Protein AF-A0A2M7KTW0-F1 (afdb_monomer)

Foldseek 3Di:
DDDDDDDDDDDDDDDDDDDDDDDDDDDPPPPPPPPPPPPPDDPPPQFQALQRDTQPAAEEEEFEFEQQAPADHGFAARVVLRVLVVVLCVPWFRHDYYHYAYHPRQFPVNVVVVLVVQLVPGALSYEYEYEGADEKAADPVVQWIWAATSHRHPPCCVRTHIPVNVLVSLLSHNYQYYEYEYAYAGDGDFAPDADDPDDDPPDDSVLSSLQAVGRAAKYKYQADRDGFDRADPPRHGQQSVQLSVLSVPDPDQKDFPVCSCNVTRQVSLVPPPPRGRIGMHGGPPRRGDPSHTDITGTDDDDPDDPPPPDPDDPDDPPDDPDPDDDDDDDDDDDDDD

pLDDT: mean 77.94, std 22.62, range [29.56, 98.75]

Secondary structure (DSSP, 8-state):
----------------------------------------------PBPTTSSB--S-EEEEEEE----SSSPPPSSHHHHHHHHHHHHHHHB---EEEEEEGGG--HHHHHHHHHHHHHH--TT-EEEEEEES-EEEETTTTEEEE--TT--TT-GGGSEEHHHHHHHHHT---SEEEEEEES---SSSBSSPPP---PPP--HHHHHHHHSS-EEEEEE--SSSPPPSS-GGGS-HHHHHHHHHHHH--SSEE-HHHHIIIIIIHHHTT-SS----EEEEBTTS-PPTT----EEBPP-PPPPP--PPP-PPPPPP--PPPP-PPPP---PPPP-

Mean predicted aligned error: 14.03 Å

Nearest PDB structures (foldseek):
  8a53-assembly3_C  TM=7.588E-01  e=4.118E-11  Arabidopsis thaliana
  3uoa-assembly1_B  TM=7.329E-01  e=3.714E-10  Homo sapiens
  6w8r-assembly1_A  TM=7.353E-01  e=7.272E-10  Arabidopsis thaliana
  3bij-assembly1_A  TM=6.503E-01  e=3.150E-09  Geobacter sulfurreducens PCA
  7wr5-assembly1_C  TM=6.878E-01  e=2.215E-05  Homo sapiens

Solvent-accessible surface area (backbone atoms only — not comparable to full-atom values): 19774 Å² total; per-residue (Å²): 133,83,90,83,86,82,88,87,88,83,85,83,88,85,88,80,82,90,82,92,78,88,80,84,87,81,82,78,79,79,77,76,78,74,78,84,72,74,79,74,78,86,68,80,75,86,45,73,35,63,76,72,44,73,58,84,43,52,30,35,37,39,37,30,12,38,22,62,37,74,56,48,84,63,50,73,14,20,44,57,37,33,49,52,47,52,48,51,42,60,71,46,27,69,58,75,44,81,45,79,32,49,24,87,56,27,27,53,66,49,52,52,49,49,52,54,48,48,41,75,69,42,44,60,65,12,31,37,38,36,41,39,23,29,54,32,46,68,44,75,91,78,51,37,16,24,42,49,28,25,71,17,45,74,99,36,71,91,41,36,47,40,50,68,58,52,44,55,51,59,43,64,36,49,31,27,20,38,40,41,35,35,45,24,22,57,48,86,58,52,59,71,56,82,61,76,91,61,80,76,71,83,87,46,69,66,51,44,24,57,18,55,75,42,36,14,27,36,35,38,34,32,23,41,94,55,65,62,51,57,71,38,51,97,60,16,24,59,53,49,36,26,46,47,48,34,67,70,67,58,82,58,62,63,44,39,64,66,55,42,36,55,72,21,29,57,55,47,42,75,74,43,91,84,67,42,64,57,47,60,30,45,38,48,92,29,75,48,38,86,80,22,36,54,65,50,43,42,50,79,83,69,79,72,76,76,79,74,71,73,80,76,73,78,76,77,77,79,86,74,80,76,77,81,85,71,87,78,86,81,88,80,91,82,82,86,134

Structure (mmCIF, N/CA/C/O backbone):
data_AF-A0A2M7KTW0-F1
#
_entry.id   AF-A0A2M7KTW0-F1
#
loop_
_atom_site.group_PDB
_atom_site.id
_atom_site.type_symbol
_atom_site.label_atom_id
_atom_site.label_alt_id
_atom_site.label_comp_id
_atom_site.label_asym_id
_atom_site.label_entity_id
_atom_site.label_seq_id
_atom_site.pdbx_PDB_ins_code
_atom_site.Cartn_x
_atom_site.Cartn_y
_atom_site.Cartn_z
_atom_site.occupancy
_atom_site.B_iso_or_equiv
_atom_site.auth_seq_id
_atom_site.auth_comp_id
_atom_site.auth_asym_id
_atom_site.auth_atom_id
_atom_site.pdbx_PDB_model_num
ATOM 1 N N . MET A 1 1 ? -45.090 -28.685 -53.989 1.00 37.31 1 MET A N 1
ATOM 2 C CA . MET A 1 1 ? -45.491 -30.090 -54.201 1.00 37.31 1 MET A CA 1
ATOM 3 C C . MET A 1 1 ? -44.371 -30.981 -53.684 1.00 37.31 1 MET A C 1
ATOM 5 O O . MET A 1 1 ? -43.262 -30.825 -54.164 1.00 37.31 1 MET A O 1
ATOM 9 N N . LEU A 1 2 ? -44.703 -31.800 -52.672 1.00 36.28 2 LEU A N 1
ATOM 10 C CA . LEU A 1 2 ? -44.133 -33.102 -52.248 1.00 36.28 2 LEU A CA 1
ATOM 11 C C . LEU A 1 2 ? -42.590 -33.228 -52.176 1.00 36.28 2 LEU A C 1
ATOM 13 O O . LEU A 1 2 ? -41.922 -33.195 -53.195 1.00 36.28 2 LEU A O 1
ATOM 17 N N . SER A 1 3 ? -41.948 -33.275 -50.998 1.00 36.22 3 SER A N 1
ATOM 18 C CA . SER A 1 3 ? -41.965 -34.336 -49.959 1.00 36.22 3 SER A CA 1
ATOM 19 C C . SER A 1 3 ? -41.465 -35.694 -50.460 1.00 36.22 3 SER A C 1
ATOM 21 O O . SER A 1 3 ? -42.092 -36.250 -51.350 1.00 36.22 3 SER A O 1
ATOM 23 N N . HIS A 1 4 ? -40.394 -36.229 -49.849 1.00 39.62 4 HIS A N 1
ATOM 24 C CA . HIS A 1 4 ? -40.315 -37.573 -49.230 1.00 39.62 4 HIS A CA 1
ATOM 25 C C . HIS A 1 4 ? -38.892 -37.805 -48.651 1.00 39.62 4 HIS A C 1
ATOM 27 O O . HIS A 1 4 ? -37.909 -37.616 -49.353 1.00 39.62 4 HIS A O 1
ATOM 33 N N . ARG A 1 5 ? -38.742 -37.913 -47.314 1.00 40.47 5 ARG A N 1
ATOM 34 C CA . ARG A 1 5 ? -38.664 -39.137 -46.457 1.00 40.47 5 ARG A CA 1
ATOM 35 C C . ARG A 1 5 ? -37.297 -39.855 -46.518 1.00 40.47 5 ARG A C 1
ATOM 37 O O . ARG A 1 5 ? -36.899 -40.308 -47.574 1.00 40.47 5 ARG A O 1
ATOM 44 N N . HIS A 1 6 ? -36.492 -39.780 -45.450 1.00 37.22 6 HIS A N 1
ATOM 45 C CA . HIS A 1 6 ? -36.337 -40.723 -44.308 1.00 37.22 6 HIS A CA 1
ATOM 46 C C . HIS A 1 6 ? -35.302 -41.859 -44.523 1.00 37.22 6 HIS A C 1
ATOM 48 O O . HIS A 1 6 ? -35.523 -42.733 -45.348 1.00 37.22 6 HIS A O 1
ATOM 54 N N . LEU A 1 7 ? -34.206 -41.791 -43.736 1.00 39.12 7 LEU A N 1
ATOM 55 C CA . LEU A 1 7 ? -33.520 -42.813 -42.889 1.00 39.12 7 LEU A CA 1
ATOM 56 C C . LEU A 1 7 ? -33.861 -44.314 -43.095 1.00 39.12 7 LEU A C 1
ATOM 58 O O . LEU A 1 7 ? -35.033 -44.621 -43.303 1.00 39.12 7 LEU A O 1
ATOM 62 N N . PRO A 1 8 ? -32.909 -45.268 -42.888 1.00 47.91 8 PRO A N 1
ATOM 63 C CA . PRO A 1 8 ? -32.351 -45.525 -41.544 1.00 47.91 8 PRO A CA 1
ATOM 64 C C . PRO A 1 8 ? -30.892 -46.033 -41.432 1.00 47.91 8 PRO A C 1
ATOM 66 O O . PRO A 1 8 ? -30.223 -46.378 -42.401 1.00 47.91 8 PRO A O 1
ATOM 69 N N . ALA A 1 9 ? -30.432 -46.059 -40.177 1.00 42.12 9 ALA A N 1
ATOM 70 C CA . ALA A 1 9 ? -29.176 -46.606 -39.670 1.00 42.12 9 ALA A CA 1
ATOM 71 C C . ALA A 1 9 ? -29.184 -48.141 -39.566 1.00 42.12 9 ALA A C 1
ATOM 73 O O . ALA A 1 9 ? -30.223 -48.702 -39.236 1.00 42.12 9 ALA A O 1
ATOM 74 N N . LEU A 1 10 ? -28.014 -48.781 -39.712 1.00 34.38 10 LEU A N 1
ATOM 75 C CA . LEU A 1 10 ? -27.698 -50.124 -39.198 1.00 34.38 10 LEU A CA 1
ATOM 76 C C . LEU A 1 10 ? -26.172 -50.256 -38.984 1.00 34.38 10 LEU A C 1
ATOM 78 O O . LEU A 1 10 ? -25.397 -50.163 -39.931 1.00 34.38 10 LEU A O 1
ATOM 82 N N . ALA A 1 11 ? -25.757 -50.491 -37.738 1.00 36.25 11 ALA A N 1
ATOM 83 C CA . ALA A 1 11 ? -24.513 -51.187 -37.379 1.00 36.25 11 ALA A CA 1
ATOM 84 C C . ALA A 1 11 ? -24.877 -52.659 -37.087 1.00 36.25 11 ALA A C 1
ATOM 86 O O . ALA A 1 11 ? -26.037 -52.904 -36.735 1.00 36.25 11 ALA A O 1
ATOM 87 N N . PRO A 1 12 ? -23.956 -53.642 -37.200 1.00 44.69 12 PRO A N 1
ATOM 88 C CA . PRO A 1 12 ? -23.202 -54.021 -35.994 1.00 44.69 12 PRO A CA 1
ATOM 89 C C . PRO A 1 12 ? -21.803 -54.662 -36.208 1.00 44.69 12 PRO A C 1
ATOM 91 O O . PRO A 1 12 ? -21.474 -55.175 -37.269 1.00 44.69 12 PRO A O 1
ATOM 94 N N . PHE A 1 13 ? -21.034 -54.667 -35.110 1.00 31.42 13 PHE A N 1
ATOM 95 C CA . PHE A 1 13 ? -20.065 -55.681 -34.653 1.00 31.42 13 PHE A CA 1
ATOM 96 C C . PHE A 1 13 ? -18.996 -56.237 -35.616 1.00 31.42 13 PHE A C 1
ATOM 98 O O . PHE A 1 13 ? -19.262 -57.119 -36.425 1.00 31.42 13 PHE A O 1
ATOM 105 N N . LEU A 1 14 ? -17.727 -55.920 -35.322 1.00 34.72 14 LEU A N 1
ATOM 106 C CA . LEU A 1 14 ? -16.661 -56.922 -35.385 1.00 34.72 14 LEU A CA 1
ATOM 107 C C . LEU A 1 14 ? -15.731 -56.801 -34.172 1.00 34.72 14 LEU A C 1
ATOM 109 O O . LEU A 1 14 ? -15.115 -55.769 -33.916 1.00 34.72 14 LEU A O 1
ATOM 113 N N . LEU A 1 15 ? -15.692 -57.898 -33.425 1.00 31.62 15 LEU A N 1
ATOM 114 C CA . LEU A 1 15 ? -14.803 -58.211 -32.319 1.00 31.62 15 LEU A CA 1
ATOM 115 C C . LEU A 1 15 ? -13.513 -58.781 -32.928 1.00 31.62 15 LEU A C 1
ATOM 117 O O . LEU A 1 15 ? -13.598 -59.753 -33.673 1.00 31.62 15 LEU A O 1
ATOM 121 N N . CYS A 1 16 ? -12.335 -58.240 -32.614 1.00 32.12 16 CYS A N 1
ATOM 122 C CA . CYS A 1 16 ? -11.088 -58.981 -32.805 1.00 32.12 16 CYS A CA 1
ATOM 123 C C . CYS A 1 16 ? -10.018 -58.566 -31.792 1.00 32.12 16 CYS A C 1
ATOM 125 O O . CYS A 1 16 ? -9.924 -57.414 -31.378 1.00 32.12 16 CYS A O 1
ATOM 127 N N . LEU A 1 17 ? -9.291 -59.595 -31.366 1.00 32.09 17 LEU A N 1
ATOM 128 C CA . LEU A 1 17 ? -8.493 -59.725 -30.158 1.00 32.09 17 LEU A CA 1
ATOM 129 C C . LEU A 1 17 ? -7.255 -58.824 -30.061 1.00 32.09 17 LEU A C 1
ATOM 131 O O . LEU A 1 17 ? -6.652 -58.414 -31.048 1.00 32.09 17 LEU A O 1
ATOM 135 N N . ALA A 1 18 ? -6.853 -58.652 -28.802 1.00 31.66 18 ALA A N 1
ATOM 136 C CA . ALA A 1 18 ? -5.592 -58.118 -28.323 1.00 31.66 18 ALA A CA 1
ATOM 137 C C . ALA A 1 18 ? -4.345 -58.779 -28.941 1.00 31.66 18 ALA A C 1
ATOM 139 O O . ALA A 1 18 ? -4.259 -60.001 -29.048 1.00 31.66 18 ALA A O 1
ATOM 140 N N . ALA A 1 19 ? -3.326 -57.954 -29.184 1.00 32.34 19 ALA A N 1
ATOM 141 C CA . ALA A 1 19 ? -1.928 -58.355 -29.135 1.00 32.34 19 ALA A CA 1
ATOM 142 C C . ALA A 1 19 ? -1.170 -57.336 -28.274 1.00 32.34 19 ALA A C 1
ATOM 144 O O . ALA A 1 19 ? -1.179 -56.135 -28.540 1.00 32.34 19 ALA A O 1
ATOM 145 N N . ALA A 1 20 ? -0.579 -57.840 -27.195 1.00 37.22 20 ALA A N 1
ATOM 146 C CA . ALA A 1 20 ? 0.242 -57.101 -26.256 1.00 37.22 20 ALA A CA 1
ATOM 147 C C . ALA A 1 20 ? 1.706 -57.088 -26.716 1.00 37.22 20 ALA A C 1
ATOM 149 O O . ALA A 1 20 ? 2.274 -58.138 -26.996 1.00 37.22 20 ALA A O 1
ATOM 150 N N . SER A 1 21 ? 2.311 -55.904 -26.712 1.00 35.78 21 SER A N 1
ATOM 151 C CA . SER A 1 21 ? 3.753 -55.644 -26.572 1.00 35.78 21 SER A CA 1
ATOM 152 C C . SER A 1 21 ? 3.867 -54.119 -26.482 1.00 35.78 21 SER A C 1
ATOM 154 O O . SER A 1 21 ? 3.641 -53.427 -27.465 1.00 35.78 21 SER A O 1
ATOM 156 N N . GLY A 1 22 ? 3.922 -53.521 -25.294 1.00 32.88 22 GLY A N 1
ATOM 157 C CA . GLY A 1 22 ? 5.131 -53.474 -24.484 1.00 32.88 22 GLY A CA 1
ATOM 158 C C . GLY A 1 22 ? 6.071 -52.436 -25.090 1.00 32.88 22 GLY A C 1
ATOM 159 O O . GLY A 1 22 ? 6.645 -52.739 -26.122 1.00 32.88 22 GLY A O 1
ATOM 160 N N . TRP A 1 23 ? 6.179 -51.252 -24.471 1.00 32.94 23 TRP A N 1
ATOM 161 C CA . TRP A 1 23 ? 7.380 -50.405 -24.355 1.00 32.94 23 TRP A CA 1
ATOM 162 C C . TRP A 1 23 ? 7.142 -49.296 -23.308 1.00 32.94 23 TRP A C 1
ATOM 164 O O . TRP A 1 23 ? 6.017 -48.858 -23.080 1.00 32.94 23 TRP A O 1
ATOM 174 N N . ALA A 1 24 ? 8.240 -48.968 -22.625 1.00 34.00 24 ALA A N 1
ATOM 175 C CA . ALA A 1 24 ? 8.448 -48.167 -21.414 1.00 34.00 24 ALA A CA 1
ATOM 176 C C . ALA A 1 24 ? 7.590 -46.889 -21.292 1.00 34.00 24 ALA A C 1
ATOM 178 O O . ALA A 1 24 ? 7.444 -46.136 -22.245 1.00 34.00 24 ALA A O 1
ATOM 179 N N . ALA A 1 25 ? 6.898 -46.652 -20.172 1.00 34.09 25 ALA A N 1
ATOM 180 C CA . ALA A 1 25 ? 7.411 -46.188 -18.871 1.00 34.09 25 ALA A CA 1
ATOM 181 C C . ALA A 1 25 ? 8.053 -44.788 -18.938 1.00 34.09 25 ALA A C 1
ATOM 183 O O . ALA A 1 25 ? 9.196 -44.633 -19.356 1.00 34.09 25 ALA A O 1
ATOM 184 N N . GLY A 1 26 ? 7.297 -43.781 -18.487 1.00 31.09 26 GLY A N 1
ATOM 185 C CA . GLY A 1 26 ? 7.770 -42.403 -18.348 1.00 31.09 26 GLY A CA 1
ATOM 186 C C . GLY A 1 26 ? 6.651 -41.369 -18.210 1.00 31.09 26 GLY A C 1
ATOM 187 O O . GLY A 1 26 ? 6.705 -40.339 -18.868 1.00 31.09 26 GLY A O 1
ATOM 188 N N . ILE A 1 27 ? 5.615 -41.637 -17.405 1.00 37.78 27 ILE A N 1
ATOM 189 C CA . ILE A 1 27 ? 4.660 -40.592 -17.007 1.00 37.78 27 ILE A CA 1
ATOM 190 C C . ILE A 1 27 ? 5.266 -39.898 -15.790 1.00 37.78 27 ILE A C 1
ATOM 192 O O . ILE A 1 27 ? 5.227 -40.428 -14.681 1.00 37.78 27 ILE A O 1
ATOM 196 N N . THR A 1 28 ? 5.864 -38.731 -16.002 1.00 35.59 28 THR A N 1
ATOM 197 C CA . THR A 1 28 ? 6.192 -37.795 -14.928 1.00 35.59 28 THR A CA 1
ATOM 198 C C . THR A 1 28 ? 4.878 -37.341 -14.301 1.00 35.59 28 THR A C 1
ATOM 200 O O . THR A 1 28 ? 4.100 -36.612 -14.914 1.00 35.59 28 THR A O 1
ATOM 203 N N . GLN A 1 29 ? 4.608 -37.810 -13.081 1.00 32.28 29 GLN A N 1
ATOM 204 C CA . GLN A 1 29 ? 3.614 -37.191 -12.216 1.00 32.28 29 GLN A CA 1
ATOM 205 C C . GLN A 1 29 ? 4.033 -35.739 -12.002 1.00 32.28 29 GLN A C 1
ATOM 207 O O . GLN A 1 29 ? 5.051 -35.458 -11.375 1.00 32.28 29 GLN A O 1
ATOM 212 N N . VAL A 1 30 ? 3.253 -34.815 -12.549 1.00 34.78 30 VAL A N 1
ATOM 213 C CA . VAL A 1 30 ? 3.284 -33.428 -12.105 1.00 34.78 30 VAL A CA 1
ATOM 214 C C . VAL A 1 30 ? 2.504 -33.429 -10.796 1.00 34.78 30 VAL A C 1
ATOM 216 O O . VAL A 1 30 ? 1.275 -33.476 -10.803 1.00 34.78 30 VAL A O 1
ATOM 219 N N . GLU A 1 31 ? 3.211 -33.509 -9.670 1.00 32.12 31 GLU A N 1
ATOM 220 C CA . GLU A 1 31 ? 2.607 -33.313 -8.356 1.00 32.12 31 GLU A CA 1
ATOM 221 C C . GLU A 1 31 ? 2.042 -31.891 -8.316 1.00 32.12 31 GLU A C 1
ATOM 223 O O . GLU A 1 31 ? 2.773 -30.900 -8.275 1.00 32.12 31 GLU A O 1
ATOM 228 N N . ALA A 1 32 ? 0.716 -31.790 -8.385 1.00 29.81 32 ALA A N 1
ATOM 229 C CA . ALA A 1 32 ? 0.007 -30.575 -8.046 1.00 29.81 32 ALA A CA 1
ATOM 230 C C . ALA A 1 32 ? 0.324 -30.265 -6.579 1.00 29.81 32 ALA A C 1
ATOM 232 O O . ALA A 1 32 ? -0.126 -30.963 -5.671 1.00 29.81 32 ALA A O 1
ATOM 233 N N . PHE A 1 33 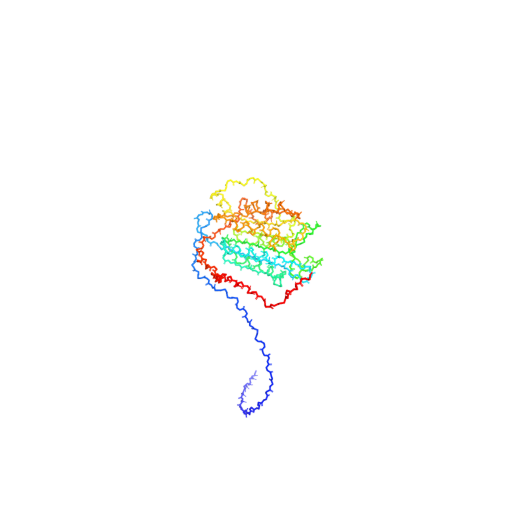? 1.140 -29.239 -6.354 1.00 29.56 33 PHE A N 1
ATOM 234 C CA . PHE A 1 33 ? 1.389 -28.696 -5.029 1.00 29.56 33 PHE A CA 1
ATOM 235 C C . PHE A 1 33 ? 0.102 -27.997 -4.580 1.00 29.56 33 PHE A C 1
ATOM 237 O O . PHE A 1 33 ? -0.098 -26.805 -4.814 1.00 29.56 33 PHE A O 1
ATOM 244 N N . GLU A 1 34 ? -0.825 -28.757 -3.996 1.00 32.12 34 GLU A N 1
ATOM 245 C CA . GLU A 1 34 ? -1.948 -28.186 -3.265 1.00 32.12 34 GLU A CA 1
ATOM 246 C C . GLU A 1 34 ? -1.367 -27.346 -2.128 1.00 32.12 34 GLU A C 1
ATOM 248 O O . GLU A 1 34 ? -0.860 -27.854 -1.124 1.00 32.12 34 GLU A O 1
ATOM 253 N N . ALA A 1 35 ? -1.420 -26.025 -2.297 1.00 32.06 35 ALA A N 1
ATOM 254 C CA . ALA A 1 35 ? -1.211 -25.088 -1.216 1.00 32.06 35 ALA A CA 1
ATOM 255 C C . ALA A 1 35 ? -2.255 -25.393 -0.133 1.00 32.06 35 ALA A C 1
ATOM 257 O O . ALA A 1 35 ? -3.411 -24.976 -0.222 1.00 32.06 35 ALA A O 1
ATOM 258 N N . SER A 1 36 ? -1.845 -26.151 0.885 1.00 29.81 36 SER A N 1
ATOM 259 C CA . SER A 1 36 ? -2.632 -26.452 2.078 1.00 29.81 36 SER A CA 1
ATOM 260 C C . SER A 1 36 ? -2.886 -25.163 2.871 1.00 29.81 36 SER A C 1
ATOM 262 O O . SER A 1 36 ? -2.281 -24.906 3.913 1.00 29.81 36 SER A O 1
ATOM 264 N N . SER A 1 37 ? -3.829 -24.354 2.401 1.00 38.78 37 SER A N 1
ATOM 265 C CA . SER A 1 37 ? -4.517 -23.356 3.207 1.00 38.78 37 SER A CA 1
ATOM 266 C C . SER A 1 37 ? -5.686 -24.055 3.898 1.00 38.78 37 SER A C 1
ATOM 268 O O . SER A 1 37 ? -6.818 -24.061 3.426 1.00 38.78 37 SER A O 1
ATOM 270 N N . LYS A 1 38 ? -5.413 -24.701 5.040 1.00 29.84 38 LYS A N 1
ATOM 271 C CA . LYS A 1 38 ? -6.500 -25.133 5.930 1.00 29.84 38 LYS A CA 1
ATOM 272 C C . LYS A 1 38 ? -7.363 -23.901 6.237 1.00 29.84 38 LYS A C 1
ATOM 274 O O . LYS A 1 38 ? -6.812 -22.930 6.768 1.00 29.84 38 LYS A O 1
ATOM 279 N N . PRO A 1 39 ? -8.681 -23.913 5.964 1.00 36.69 39 PRO A N 1
ATOM 280 C CA . PRO A 1 39 ? -9.547 -22.839 6.408 1.00 36.69 39 PRO A CA 1
ATOM 281 C C . PRO A 1 39 ? -9.593 -22.917 7.933 1.00 36.69 39 PRO A C 1
ATOM 283 O O . PRO A 1 39 ? -10.147 -23.849 8.518 1.00 36.69 39 PRO A O 1
ATOM 286 N N . ARG A 1 40 ? -8.931 -21.964 8.592 1.00 45.56 40 ARG A N 1
ATOM 287 C CA . ARG A 1 40 ? -9.088 -21.752 10.030 1.00 45.56 40 ARG A CA 1
ATOM 288 C C . ARG A 1 40 ? -10.563 -21.391 10.231 1.00 45.56 40 ARG A C 1
ATOM 290 O O . ARG A 1 40 ? -11.039 -20.449 9.603 1.00 45.56 40 ARG A O 1
ATOM 297 N N . GLY A 1 41 ? -11.286 -22.210 10.998 1.00 33.00 41 GLY A N 1
ATOM 298 C CA . GLY A 1 41 ? -12.738 -22.125 11.153 1.00 33.00 41 GLY A CA 1
ATOM 299 C C . GLY A 1 41 ? -13.208 -20.693 11.398 1.00 33.00 41 GLY A C 1
ATOM 300 O O . GLY A 1 41 ? -12.685 -20.005 12.273 1.00 33.00 41 GLY A O 1
ATOM 301 N N . ALA A 1 42 ? -14.171 -20.253 10.589 1.00 36.06 42 ALA A N 1
ATOM 302 C CA . ALA A 1 42 ? -14.753 -18.923 10.637 1.00 36.06 42 ALA A CA 1
ATOM 303 C C . ALA A 1 42 ? -15.610 -18.759 11.900 1.00 36.06 42 ALA A C 1
ATOM 305 O O . ALA A 1 42 ? -16.830 -18.893 11.870 1.00 36.06 42 ALA A O 1
ATOM 306 N N . ILE A 1 43 ? -14.967 -18.458 13.023 1.00 40.00 43 ILE A N 1
ATOM 307 C CA . ILE A 1 43 ? -15.598 -17.623 14.037 1.00 40.00 43 ILE A CA 1
ATOM 308 C C . ILE A 1 43 ? -15.391 -16.206 13.509 1.00 40.00 43 ILE A C 1
ATOM 310 O O . ILE A 1 43 ? -14.251 -15.757 13.401 1.00 40.00 43 ILE A O 1
ATOM 314 N N . SER A 1 44 ? -16.468 -15.546 13.076 1.00 55.38 44 SER A N 1
ATOM 315 C CA . SER A 1 44 ? -16.415 -14.132 12.701 1.00 55.38 44 SER A CA 1
ATOM 316 C C . SER A 1 44 ? -16.005 -13.354 13.943 1.00 55.38 44 SER A C 1
ATOM 318 O O . SER A 1 44 ? -16.826 -13.116 14.827 1.00 55.38 44 SER A O 1
ATOM 320 N N . GLU A 1 45 ? -14.721 -13.033 14.048 1.00 69.50 45 GLU A N 1
ATOM 321 C CA . GLU A 1 45 ? -14.197 -12.204 15.120 1.00 69.50 45 GLU A CA 1
ATOM 322 C C . GLU A 1 45 ? -14.926 -10.859 15.066 1.00 69.50 45 GLU A C 1
ATOM 324 O O . GLU A 1 45 ? -14.894 -10.162 14.051 1.00 69.50 45 GLU A O 1
ATOM 329 N N . VAL A 1 46 ? -15.660 -10.525 16.130 1.00 81.38 46 VAL A N 1
ATOM 330 C CA . VAL A 1 46 ? -16.315 -9.221 16.241 1.00 81.38 46 VAL A CA 1
ATOM 331 C C . VAL A 1 46 ? -15.215 -8.206 16.519 1.00 81.38 46 VAL A C 1
ATOM 333 O O . VAL A 1 46 ? -14.742 -8.074 17.644 1.00 81.38 46 VAL A O 1
ATOM 336 N N . VAL A 1 47 ? -14.776 -7.525 15.467 1.00 89.94 47 VAL A N 1
ATOM 337 C CA . VAL A 1 47 ? -13.758 -6.479 15.541 1.00 89.94 47 VAL A CA 1
ATOM 338 C C . VAL A 1 47 ? -14.437 -5.143 15.827 1.00 89.94 47 VAL A C 1
ATOM 340 O O . VAL A 1 47 ? -15.373 -4.759 15.125 1.00 89.94 47 VAL A O 1
ATOM 343 N N . THR A 1 48 ? -13.946 -4.410 16.823 1.00 91.19 48 THR A N 1
ATOM 344 C CA . THR A 1 48 ? -14.365 -3.027 17.084 1.00 91.19 48 THR A CA 1
ATOM 345 C C . THR A 1 48 ? -13.565 -2.070 16.201 1.00 91.19 48 THR A C 1
ATOM 347 O O . THR A 1 48 ? -12.334 -2.109 16.178 1.00 91.19 48 THR A O 1
ATOM 350 N N . ALA A 1 49 ? -14.267 -1.223 15.455 1.00 90.56 49 ALA A N 1
ATOM 351 C CA . ALA A 1 49 ? -13.687 -0.148 14.666 1.00 90.56 49 ALA A CA 1
ATOM 352 C C . ALA A 1 49 ? -13.338 1.067 15.557 1.00 90.56 49 ALA A C 1
ATOM 354 O O . ALA A 1 49 ? -13.831 1.178 16.682 1.00 90.56 49 ALA A O 1
ATOM 355 N N . PRO A 1 50 ? -12.510 2.017 15.080 1.00 92.06 50 PRO A N 1
ATOM 356 C CA . PRO A 1 50 ? -12.103 3.197 15.854 1.00 92.06 50 PRO A CA 1
ATOM 357 C C . PRO A 1 50 ? -13.236 4.083 16.392 1.00 92.06 50 PRO A C 1
ATOM 359 O O . PRO A 1 50 ? -13.048 4.832 17.349 1.00 92.06 50 PRO A O 1
ATOM 362 N N . ASP A 1 51 ? -14.418 4.016 15.787 1.00 89.38 51 ASP A N 1
ATOM 363 C CA . ASP A 1 51 ? -15.621 4.706 16.248 1.00 89.38 51 ASP A CA 1
ATOM 364 C C . ASP A 1 51 ? -16.356 3.963 17.385 1.00 89.38 51 ASP A C 1
ATOM 366 O O . ASP A 1 51 ? -17.392 4.422 17.871 1.00 89.38 51 ASP A O 1
ATOM 370 N N . GLY A 1 52 ? -15.816 2.844 17.866 1.00 88.81 52 GLY A N 1
ATOM 371 C CA . GLY A 1 52 ? -16.424 2.016 18.904 1.00 88.81 52 GLY A CA 1
ATOM 372 C C . GLY A 1 52 ? -17.576 1.140 18.405 1.00 88.81 52 GLY A C 1
ATOM 373 O O . GLY A 1 52 ? -18.172 0.431 19.212 1.00 88.81 52 GLY A O 1
ATOM 374 N N . GLN A 1 53 ? -17.892 1.171 17.107 1.00 90.38 53 GLN A N 1
ATOM 375 C CA . GLN A 1 53 ? -18.894 0.301 16.496 1.00 90.38 53 GLN A CA 1
ATOM 376 C C . GLN A 1 53 ? -18.252 -1.004 16.021 1.00 90.38 53 GLN A C 1
ATOM 378 O O . GLN A 1 53 ? -17.034 -1.113 15.879 1.00 90.38 53 GLN A O 1
ATOM 383 N N . THR A 1 54 ? -19.069 -2.019 15.752 1.00 91.56 54 THR A N 1
ATOM 384 C CA . THR A 1 54 ? -18.588 -3.227 15.075 1.00 91.56 54 THR A CA 1
ATOM 385 C C . THR A 1 54 ? -18.135 -2.883 13.657 1.00 91.56 54 THR A C 1
ATOM 387 O O . THR A 1 54 ? -18.849 -2.206 12.920 1.00 91.56 54 THR A O 1
ATOM 390 N N . LEU A 1 55 ? -16.962 -3.373 13.259 1.00 92.69 55 LEU A N 1
ATOM 391 C CA . LEU A 1 55 ? -16.458 -3.246 11.898 1.00 92.69 55 LEU A CA 1
ATOM 392 C C . LEU A 1 55 ? -17.366 -4.031 10.939 1.00 92.69 55 LEU A C 1
ATOM 394 O O . LEU A 1 55 ? -17.415 -5.258 10.981 1.00 92.69 55 LEU A O 1
ATOM 398 N N . THR A 1 56 ? -18.086 -3.318 10.075 1.00 91.06 56 THR A N 1
ATOM 399 C CA . THR A 1 56 ? -19.032 -3.906 9.111 1.00 91.06 56 THR A CA 1
ATOM 400 C C . THR A 1 56 ? -18.429 -4.125 7.723 1.00 91.06 56 THR A C 1
ATOM 402 O O . THR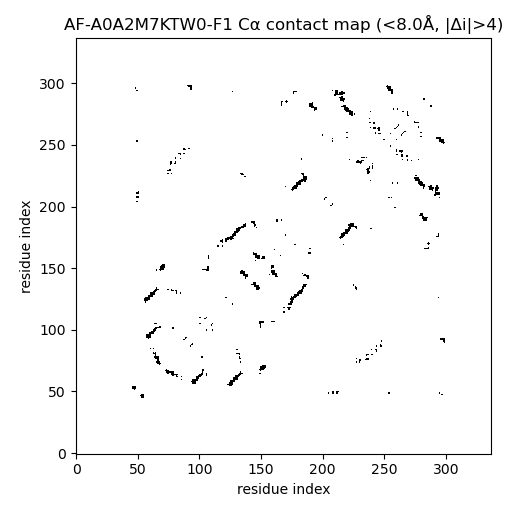 A 1 56 ? -18.886 -5.000 6.989 1.00 91.06 56 THR A O 1
ATOM 405 N N . GLY A 1 57 ? -17.409 -3.346 7.356 1.00 93.62 57 GLY A N 1
ATOM 406 C CA . GLY A 1 57 ? -16.684 -3.472 6.094 1.00 93.62 57 GLY A CA 1
ATOM 407 C C . GLY A 1 57 ? -15.500 -4.435 6.166 1.00 93.62 57 GLY A C 1
ATOM 408 O O . GLY A 1 57 ? -14.930 -4.695 7.225 1.00 93.62 57 GLY A O 1
ATOM 409 N N . GLN A 1 58 ? -15.090 -4.948 5.012 1.00 96.44 58 GLN A N 1
ATOM 410 C CA . GLN A 1 58 ? -13.931 -5.821 4.875 1.00 96.44 58 GLN A CA 1
ATOM 411 C C . GLN A 1 58 ? -12.664 -5.011 4.611 1.00 96.44 58 GLN A C 1
ATOM 413 O O . GLN A 1 58 ? -12.655 -4.038 3.862 1.00 96.44 58 GLN A O 1
ATOM 418 N N . VAL A 1 59 ? -11.553 -5.479 5.170 1.00 97.88 59 VAL A N 1
ATOM 419 C CA . VAL A 1 59 ? -10.211 -4.969 4.859 1.00 97.88 59 VAL A CA 1
ATOM 420 C C . VAL A 1 59 ? -9.575 -5.878 3.815 1.00 97.88 59 VAL A C 1
ATOM 422 O O . VAL A 1 59 ? -9.299 -7.051 4.085 1.00 97.88 59 VAL A O 1
ATOM 425 N N . TRP A 1 60 ? -9.359 -5.336 2.624 1.00 98.50 60 TRP A N 1
ATOM 426 C CA . TRP A 1 60 ? -8.697 -5.998 1.512 1.00 98.50 60 TRP A CA 1
ATOM 427 C C . TRP A 1 60 ? -7.242 -5.550 1.425 1.00 98.50 60 TRP A C 1
ATOM 429 O O . TRP A 1 60 ? -6.919 -4.379 1.624 1.00 98.50 60 TRP A O 1
ATOM 439 N N . LEU A 1 61 ? -6.372 -6.484 1.072 1.00 98.69 61 LEU A N 1
ATOM 440 C CA . LEU A 1 61 ? -4.962 -6.256 0.817 1.00 98.69 61 LEU A CA 1
ATOM 441 C C . LEU A 1 61 ? -4.640 -6.711 -0.608 1.00 98.69 61 LEU A C 1
ATOM 443 O O . LEU A 1 61 ? -4.887 -7.863 -0.957 1.00 98.69 61 LEU A O 1
ATOM 447 N N . PHE A 1 62 ? -4.089 -5.821 -1.426 1.00 98.69 62 PHE A N 1
ATOM 448 C CA . PHE A 1 62 ? -3.537 -6.148 -2.735 1.00 98.69 62 PHE A CA 1
ATOM 449 C C . PHE A 1 62 ? -2.028 -5.924 -2.728 1.00 98.69 62 PHE A C 1
ATOM 451 O O . PHE A 1 62 ? -1.560 -4.819 -2.471 1.00 98.69 62 PHE A O 1
ATOM 458 N N . VAL A 1 63 ? -1.269 -6.980 -2.988 1.00 98.69 63 VAL A N 1
ATOM 459 C CA . VAL A 1 63 ? 0.186 -6.997 -2.875 1.00 98.69 63 VAL A CA 1
ATOM 460 C C . VAL A 1 63 ? 0.796 -7.314 -4.229 1.00 98.69 63 VAL A C 1
ATOM 462 O O . VAL A 1 63 ? 0.405 -8.282 -4.877 1.00 98.69 63 VAL A O 1
ATOM 465 N N . ILE A 1 64 ? 1.767 -6.509 -4.637 1.00 98.69 64 ILE A N 1
ATOM 466 C CA . ILE A 1 64 ? 2.526 -6.678 -5.869 1.00 98.69 64 ILE A CA 1
ATOM 467 C C . ILE A 1 64 ? 4.010 -6.638 -5.506 1.00 98.69 64 ILE A C 1
ATOM 469 O O . ILE A 1 64 ? 4.457 -5.708 -4.834 1.00 98.69 64 ILE A O 1
ATOM 473 N N . GLY A 1 65 ? 4.765 -7.643 -5.936 1.00 98.00 65 GLY A N 1
ATOM 474 C CA . GLY A 1 65 ? 6.219 -7.678 -5.781 1.00 98.00 65 GLY A CA 1
ATOM 475 C C . GLY A 1 65 ? 6.863 -8.254 -7.031 1.00 98.00 65 GLY A C 1
ATOM 476 O O . GLY A 1 65 ? 6.461 -9.328 -7.471 1.00 98.00 65 GLY A O 1
ATOM 477 N N . ILE A 1 66 ? 7.829 -7.557 -7.619 1.00 97.94 66 ILE A N 1
ATOM 478 C CA . ILE A 1 66 ? 8.412 -7.972 -8.899 1.00 97.94 66 ILE A CA 1
ATOM 479 C C . ILE A 1 66 ? 9.933 -7.883 -8.814 1.00 97.94 66 ILE A C 1
ATOM 481 O O . ILE A 1 66 ? 10.489 -6.786 -8.762 1.00 97.94 66 ILE A O 1
ATOM 485 N N . ASP A 1 67 ? 10.589 -9.042 -8.825 1.00 95.75 67 ASP A N 1
ATOM 486 C CA . ASP A 1 67 ? 12.045 -9.171 -8.886 1.00 95.75 67 ASP A CA 1
ATOM 487 C C . ASP A 1 67 ? 12.499 -9.587 -10.293 1.00 95.75 67 ASP A C 1
ATOM 489 O O . ASP A 1 67 ? 13.479 -9.058 -10.818 1.00 95.75 67 ASP A O 1
ATOM 493 N N . LYS A 1 68 ? 11.786 -10.521 -10.934 1.00 97.44 68 LYS A N 1
ATOM 494 C CA . LYS A 1 68 ? 12.224 -11.190 -12.173 1.00 97.44 68 LYS A CA 1
ATOM 495 C C . LYS A 1 68 ? 11.651 -10.566 -13.448 1.00 97.44 68 LYS A C 1
ATOM 497 O O . LYS A 1 68 ? 10.855 -11.182 -14.151 1.00 97.44 68 LYS A O 1
ATOM 502 N N . TYR A 1 69 ? 12.073 -9.348 -13.767 1.00 97.19 69 TYR A N 1
ATOM 503 C CA . TYR A 1 69 ? 11.663 -8.667 -15.000 1.00 97.19 69 TYR A CA 1
ATOM 504 C C . TYR A 1 69 ? 12.168 -9.366 -16.265 1.00 97.19 69 TYR A C 1
ATOM 506 O O . TYR A 1 69 ? 13.287 -9.873 -16.308 1.00 97.19 69 TYR A O 1
ATOM 514 N N . GLN A 1 70 ? 11.355 -9.333 -17.323 1.00 97.69 70 GLN A N 1
ATOM 515 C CA . GLN A 1 70 ? 11.690 -9.944 -18.612 1.00 97.69 70 GLN A CA 1
ATOM 516 C C . GLN A 1 70 ? 12.672 -9.100 -19.433 1.00 97.69 70 GLN A C 1
ATOM 518 O O . GLN A 1 70 ? 13.507 -9.653 -20.145 1.00 97.69 70 GLN A O 1
ATOM 523 N N . ASN A 1 71 ? 12.559 -7.767 -19.363 1.00 96.25 71 ASN A N 1
ATOM 524 C CA . ASN A 1 71 ? 13.284 -6.856 -20.263 1.00 96.25 71 ASN A CA 1
ATOM 525 C C . ASN A 1 71 ? 14.141 -5.801 -19.542 1.00 96.25 71 ASN A C 1
ATOM 527 O O . ASN A 1 71 ? 14.822 -5.022 -20.208 1.00 96.25 71 ASN A O 1
ATOM 531 N N . VAL A 1 72 ? 14.096 -5.741 -18.209 1.00 91.31 72 VAL A N 1
ATOM 532 C CA . VAL A 1 72 ? 14.932 -4.848 -17.389 1.00 91.31 72 VAL A CA 1
ATOM 533 C C . VAL A 1 72 ? 15.681 -5.661 -16.333 1.00 91.31 72 VAL A C 1
ATOM 535 O O . VAL A 1 72 ? 15.422 -6.852 -16.167 1.00 91.31 72 VAL A O 1
ATOM 538 N N . SER A 1 73 ? 16.652 -5.051 -15.652 1.00 92.38 73 SER A N 1
ATOM 539 C CA . SER A 1 73 ? 17.452 -5.750 -14.644 1.00 92.38 73 SER A CA 1
ATOM 540 C C . SER A 1 73 ? 16.585 -6.273 -13.500 1.00 92.38 73 SER A C 1
ATOM 542 O O . SER A 1 73 ? 15.652 -5.601 -13.059 1.00 92.38 73 SER A O 1
ATOM 544 N N . SER A 1 74 ? 16.911 -7.460 -12.995 1.00 93.38 74 SER A N 1
ATOM 545 C CA . SER A 1 74 ? 16.218 -8.025 -11.839 1.00 93.38 74 SER A CA 1
ATOM 546 C C . SER A 1 74 ? 16.497 -7.239 -10.558 1.00 93.38 74 SER A C 1
ATOM 548 O O . SER A 1 74 ? 17.574 -6.663 -10.415 1.00 93.38 74 SER A O 1
ATOM 550 N N . LEU A 1 75 ? 15.542 -7.275 -9.631 1.00 90.25 75 LEU A N 1
ATOM 551 C CA . LEU A 1 75 ? 15.720 -6.864 -8.235 1.00 90.25 75 LEU A CA 1
ATOM 552 C C . LEU A 1 75 ? 15.921 -8.111 -7.355 1.00 90.25 75 LEU A C 1
ATOM 554 O O . LEU A 1 75 ? 15.771 -9.244 -7.825 1.00 90.25 75 LEU A O 1
ATOM 558 N N . ARG A 1 76 ? 16.306 -7.928 -6.086 1.00 88.94 76 ARG A N 1
ATOM 559 C CA . ARG A 1 76 ? 16.536 -9.054 -5.148 1.00 88.94 76 ARG A CA 1
ATOM 560 C C . ARG A 1 76 ? 15.621 -9.074 -3.924 1.00 88.94 76 ARG A C 1
ATOM 562 O O . ARG A 1 76 ? 15.615 -10.073 -3.191 1.00 88.94 76 ARG A O 1
ATOM 569 N N . CYS A 1 77 ? 14.935 -7.972 -3.639 1.00 90.62 77 CYS A N 1
ATOM 570 C CA . CYS A 1 77 ? 14.187 -7.775 -2.400 1.00 90.62 77 CYS A CA 1
ATOM 571 C C . CYS A 1 77 ? 12.693 -7.510 -2.617 1.00 90.62 77 CYS A C 1
ATOM 573 O O . CYS A 1 77 ? 11.934 -7.676 -1.669 1.00 90.62 77 CYS A O 1
ATOM 575 N N . ALA A 1 78 ? 12.222 -7.203 -3.826 1.00 93.94 78 ALA A N 1
ATOM 576 C CA . ALA A 1 78 ? 10.868 -6.701 -4.033 1.00 93.94 78 ALA A CA 1
ATOM 577 C C . ALA A 1 78 ? 9.783 -7.734 -3.691 1.00 93.94 78 ALA A C 1
ATOM 579 O O . ALA A 1 78 ? 8.829 -7.435 -2.966 1.00 93.94 78 ALA A O 1
ATOM 580 N N . VAL A 1 79 ? 9.939 -8.990 -4.128 1.00 97.25 79 VAL A N 1
ATOM 581 C CA . VAL A 1 79 ? 9.007 -10.072 -3.761 1.00 97.25 79 VAL A CA 1
ATOM 582 C C . VAL A 1 79 ? 9.101 -10.382 -2.268 1.00 97.25 79 VAL A C 1
ATOM 584 O O . VAL A 1 79 ? 8.093 -10.692 -1.627 1.00 97.25 79 VAL A O 1
ATOM 587 N N . ARG A 1 80 ? 10.304 -10.303 -1.691 1.00 96.25 80 ARG A N 1
ATOM 588 C CA . ARG A 1 80 ? 10.525 -10.545 -0.260 1.00 96.25 80 ARG A CA 1
ATOM 589 C C . ARG A 1 80 ? 9.837 -9.484 0.597 1.00 96.25 80 ARG A C 1
ATOM 591 O O . ARG A 1 80 ? 9.169 -9.843 1.564 1.00 96.25 80 ARG A O 1
ATOM 598 N N . ASP A 1 81 ? 9.976 -8.218 0.234 1.00 96.25 81 ASP A N 1
ATOM 599 C CA . ASP A 1 81 ? 9.379 -7.070 0.912 1.00 96.25 81 ASP A CA 1
ATOM 600 C C . ASP A 1 81 ? 7.855 -7.165 0.860 1.00 96.25 81 ASP A C 1
ATOM 602 O O . ASP A 1 81 ? 7.182 -7.127 1.894 1.00 96.25 81 ASP A O 1
ATOM 606 N N . ALA A 1 82 ? 7.321 -7.436 -0.332 1.00 97.94 82 ALA A N 1
ATOM 607 C CA . ALA A 1 82 ? 5.904 -7.661 -0.567 1.00 97.94 82 ALA A CA 1
ATOM 608 C C . ALA A 1 82 ? 5.328 -8.787 0.305 1.00 97.94 82 ALA A C 1
ATOM 610 O O . ALA A 1 82 ? 4.312 -8.600 0.979 1.00 97.94 82 ALA A O 1
ATOM 611 N N . LYS A 1 83 ? 6.001 -9.941 0.354 1.00 98.50 83 LYS A N 1
ATOM 612 C CA . LYS A 1 83 ? 5.596 -11.071 1.202 1.00 98.50 83 LYS A CA 1
ATOM 613 C C . LYS A 1 83 ? 5.681 -10.738 2.692 1.00 98.50 83 LYS A C 1
ATOM 615 O O . LYS A 1 83 ? 4.745 -11.036 3.426 1.00 98.50 83 LYS A O 1
ATOM 620 N N . ALA A 1 84 ? 6.741 -10.070 3.139 1.00 98.31 84 ALA A N 1
ATOM 621 C CA . ALA A 1 84 ? 6.919 -9.739 4.551 1.00 98.31 84 ALA A CA 1
ATOM 622 C C . ALA A 1 84 ? 5.896 -8.712 5.065 1.00 98.31 84 ALA A C 1
ATOM 624 O O . ALA A 1 84 ? 5.403 -8.845 6.188 1.00 98.31 84 ALA A O 1
ATOM 625 N N . VAL A 1 85 ? 5.532 -7.717 4.248 1.00 98.50 85 VAL A N 1
ATOM 626 C CA . VAL A 1 85 ? 4.442 -6.781 4.568 1.00 98.50 85 VAL A CA 1
ATOM 627 C C . VAL A 1 85 ? 3.108 -7.521 4.641 1.00 98.50 85 VAL A C 1
ATOM 629 O O . VAL A 1 85 ? 2.360 -7.349 5.605 1.00 98.50 85 VAL A O 1
ATOM 632 N N . ARG A 1 86 ? 2.832 -8.389 3.663 1.00 98.56 86 ARG A N 1
ATOM 633 C CA . ARG A 1 86 ? 1.638 -9.241 3.616 1.00 98.56 86 ARG A CA 1
ATOM 634 C C . ARG A 1 86 ? 1.508 -10.135 4.846 1.00 98.56 86 ARG A C 1
ATOM 636 O O . ARG A 1 86 ? 0.428 -10.198 5.429 1.00 98.56 86 ARG A O 1
ATOM 643 N N . ASP A 1 87 ? 2.600 -10.765 5.270 1.00 98.25 87 ASP A N 1
ATOM 644 C CA . ASP A 1 87 ? 2.642 -11.624 6.457 1.00 98.25 87 ASP A CA 1
ATOM 645 C C . ASP A 1 87 ? 2.351 -10.831 7.728 1.00 98.25 87 ASP A C 1
ATOM 647 O O . ASP A 1 87 ? 1.405 -11.144 8.446 1.00 98.25 87 ASP A O 1
ATOM 651 N N . VAL A 1 88 ? 3.074 -9.734 7.963 1.00 98.00 88 VAL A N 1
ATOM 652 C CA . VAL A 1 88 ? 2.866 -8.902 9.156 1.00 98.00 88 VAL A CA 1
ATOM 653 C C . VAL A 1 88 ? 1.445 -8.347 9.237 1.00 98.00 88 VAL A C 1
ATOM 655 O O . VAL A 1 88 ? 0.859 -8.332 10.323 1.00 98.00 88 VAL A O 1
ATOM 658 N N . LEU A 1 89 ? 0.882 -7.893 8.113 1.00 97.81 89 LEU A N 1
ATOM 659 C CA . LEU A 1 89 ? -0.488 -7.387 8.072 1.00 97.81 89 LEU A CA 1
ATOM 660 C C . LEU A 1 89 ? -1.504 -8.493 8.372 1.00 97.81 89 LEU A C 1
ATOM 662 O O . LEU A 1 89 ? -2.384 -8.284 9.201 1.00 97.81 89 LEU A O 1
ATOM 666 N N . ASN A 1 90 ? -1.359 -9.675 7.768 1.00 94.69 90 ASN A N 1
ATOM 667 C CA . ASN A 1 90 ? -2.260 -10.804 8.012 1.00 94.69 90 ASN A CA 1
ATOM 668 C C . ASN A 1 90 ? -2.135 -11.408 9.413 1.00 94.69 90 ASN A C 1
ATOM 670 O O . ASN A 1 90 ? -3.105 -11.975 9.918 1.00 94.69 90 ASN A O 1
ATOM 674 N N . GLU A 1 91 ? -0.953 -11.352 10.021 1.00 94.56 91 GLU A N 1
ATOM 675 C CA . GLU A 1 91 ? -0.694 -11.922 11.343 1.00 94.56 91 GLU A CA 1
ATOM 676 C C . GLU A 1 91 ? -1.166 -10.997 12.463 1.00 94.56 91 GLU A C 1
ATOM 678 O O . GLU A 1 91 ? -1.799 -11.456 13.413 1.00 94.56 91 GLU A O 1
ATOM 683 N N . ARG A 1 92 ? -0.866 -9.697 12.359 1.00 95.69 92 ARG A N 1
ATOM 684 C CA . ARG A 1 92 ? -1.049 -8.746 13.466 1.00 95.69 92 ARG A CA 1
ATOM 685 C C . ARG A 1 92 ? -2.256 -7.837 13.320 1.00 95.69 92 ARG A C 1
ATOM 687 O O . ARG A 1 92 ? -2.672 -7.252 14.316 1.00 95.69 92 ARG A O 1
ATOM 694 N N . TYR A 1 93 ? -2.804 -7.689 12.120 1.00 96.88 93 TYR A N 1
ATOM 695 C CA . TYR A 1 93 ? -3.869 -6.734 11.841 1.00 96.88 93 TYR A CA 1
ATOM 696 C C . TYR A 1 93 ? -5.071 -7.403 11.185 1.00 96.88 93 TYR A C 1
ATOM 698 O O . TYR A 1 93 ? -5.028 -8.531 10.690 1.00 96.88 93 TYR A O 1
ATOM 706 N N . VAL A 1 94 ? -6.193 -6.700 11.224 1.00 96.38 94 VAL A N 1
ATOM 707 C CA . VAL A 1 94 ? -7.432 -7.146 10.606 1.00 96.38 94 VAL A CA 1
ATOM 708 C C . VAL A 1 94 ? -7.310 -7.005 9.090 1.00 96.38 94 VAL A C 1
ATOM 710 O O . VAL A 1 94 ? -7.448 -5.921 8.533 1.00 96.38 94 VAL A O 1
ATOM 713 N N . VAL A 1 95 ? -7.054 -8.131 8.427 1.00 96.56 95 VAL A N 1
ATOM 714 C CA . VAL A 1 95 ? -7.140 -8.315 6.973 1.00 96.56 95 VAL A CA 1
ATOM 715 C C . VAL A 1 95 ? -8.066 -9.496 6.699 1.00 96.56 95 VAL A C 1
ATOM 717 O O . VAL A 1 95 ? -7.937 -10.548 7.327 1.00 96.56 95 VAL A O 1
ATOM 720 N N . HIS A 1 96 ? -9.017 -9.305 5.787 1.00 96.25 96 HIS A N 1
ATOM 721 C CA . HIS A 1 96 ? -10.055 -10.286 5.461 1.00 96.25 96 HIS A CA 1
ATOM 722 C C . HIS A 1 96 ? -9.803 -10.968 4.120 1.00 96.25 96 HIS A C 1
ATOM 724 O O . HIS A 1 96 ? -10.072 -12.157 3.959 1.00 96.25 96 HIS A O 1
ATOM 730 N N . LYS A 1 97 ? -9.307 -10.212 3.137 1.00 97.19 97 LYS A N 1
ATOM 731 C CA . LYS A 1 97 ? -9.068 -10.699 1.780 1.00 97.19 97 LYS A CA 1
ATOM 732 C C . LYS A 1 97 ? -7.710 -10.247 1.297 1.00 97.19 97 LYS A C 1
ATOM 734 O O . LYS A 1 97 ? -7.362 -9.081 1.437 1.00 97.19 97 LYS A O 1
ATOM 739 N N . VAL A 1 98 ? -6.984 -11.167 0.678 1.00 98.06 98 VAL A N 1
ATOM 740 C CA . VAL A 1 98 ? -5.671 -10.904 0.095 1.00 98.06 98 VAL A CA 1
ATOM 741 C C . VAL A 1 98 ? -5.732 -11.204 -1.399 1.00 98.06 98 VAL A C 1
ATOM 743 O O . VAL A 1 98 ? -6.398 -12.149 -1.842 1.00 98.06 98 VAL A O 1
ATOM 746 N N . ARG A 1 99 ? -5.087 -10.349 -2.182 1.00 98.31 99 ARG A N 1
ATOM 747 C CA . ARG A 1 99 ? -4.802 -10.511 -3.604 1.00 98.31 99 ARG A CA 1
ATOM 748 C C . ARG A 1 99 ? -3.319 -10.287 -3.795 1.00 98.31 99 ARG A C 1
ATOM 750 O O . ARG A 1 99 ? -2.762 -9.368 -3.206 1.00 98.31 99 ARG A O 1
ATOM 757 N N . GLU A 1 100 ? -2.698 -11.119 -4.608 1.00 98.56 100 GLU A N 1
ATOM 758 C CA . GLU A 1 100 ? -1.250 -11.137 -4.772 1.00 98.56 100 GLU A CA 1
ATOM 759 C C . GLU A 1 100 ? -0.931 -11.257 -6.259 1.00 98.56 100 GLU A C 1
ATOM 761 O O . GLU A 1 100 ? -1.681 -11.900 -6.997 1.00 98.56 100 GLU A O 1
ATOM 766 N N . LEU A 1 101 ? 0.139 -10.596 -6.690 1.00 98.75 101 LEU A N 1
ATOM 767 C CA . LEU A 1 101 ? 0.788 -10.799 -7.981 1.00 98.75 101 LEU A CA 1
ATOM 768 C C . LEU A 1 101 ? 2.297 -10.732 -7.751 1.00 98.75 101 LEU A C 1
ATOM 770 O O . LEU A 1 101 ? 2.798 -9.738 -7.216 1.00 98.75 101 LEU A O 1
ATOM 774 N N . TYR A 1 102 ? 3.013 -11.778 -8.153 1.00 98.69 102 TYR A N 1
ATOM 775 C CA . TYR A 1 102 ? 4.463 -11.852 -8.014 1.00 98.69 102 TYR A CA 1
ATOM 776 C C . TYR A 1 102 ? 5.127 -12.197 -9.339 1.00 98.69 102 TYR A C 1
ATOM 778 O O . TYR A 1 102 ? 4.594 -13.016 -10.083 1.00 98.69 102 TYR A O 1
ATOM 786 N N . ASP A 1 103 ? 6.293 -11.599 -9.595 1.00 98.44 103 ASP A N 1
ATOM 787 C CA . ASP A 1 103 ? 7.156 -11.920 -10.740 1.00 98.44 103 ASP A CA 1
ATOM 788 C C . ASP A 1 103 ? 6.358 -12.108 -12.049 1.00 98.44 103 ASP A C 1
ATOM 790 O O . ASP A 1 103 ? 5.684 -11.176 -12.487 1.00 98.44 103 ASP A O 1
ATOM 794 N N . GLU A 1 104 ? 6.403 -13.297 -12.665 1.00 98.25 104 GLU A N 1
ATOM 795 C CA . GLU A 1 104 ? 5.765 -13.625 -13.944 1.00 98.25 104 GLU A CA 1
ATOM 796 C C . GLU A 1 104 ? 4.251 -13.363 -13.997 1.00 98.25 104 GLU A C 1
ATOM 798 O O . GLU A 1 104 ? 3.707 -13.139 -15.080 1.00 98.25 104 GLU A O 1
ATOM 803 N N . GLU A 1 105 ? 3.565 -13.343 -12.852 1.00 98.50 105 GLU A N 1
ATOM 804 C CA . GLU A 1 105 ? 2.131 -13.049 -12.774 1.00 98.50 105 GLU A CA 1
ATOM 805 C C . GLU A 1 105 ? 1.839 -11.545 -12.860 1.00 98.50 105 GLU A C 1
ATOM 807 O O . GLU A 1 105 ? 0.748 -11.137 -13.262 1.00 98.50 105 GLU A O 1
ATOM 812 N N . ALA A 1 106 ? 2.805 -10.697 -12.501 1.00 98.38 106 ALA A N 1
ATOM 813 C CA . ALA A 1 106 ? 2.647 -9.250 -12.391 1.00 98.38 106 ALA A CA 1
ATOM 814 C C . ALA A 1 106 ? 2.825 -8.527 -13.740 1.00 98.38 106 ALA A C 1
ATOM 816 O O . ALA A 1 106 ? 3.571 -7.552 -13.862 1.00 98.38 106 ALA A O 1
ATOM 817 N N . THR A 1 107 ? 2.123 -9.010 -14.767 1.00 98.69 107 THR A N 1
ATOM 818 C CA . THR A 1 107 ? 2.049 -8.357 -16.084 1.00 98.69 107 THR A CA 1
ATOM 819 C C . THR A 1 107 ? 1.237 -7.068 -16.025 1.00 98.69 107 THR A C 1
ATOM 821 O O . THR A 1 107 ? 0.371 -6.904 -15.156 1.00 98.69 107 THR A O 1
ATOM 824 N N . GLN A 1 108 ? 1.457 -6.165 -16.985 1.00 98.19 108 GLN A N 1
ATOM 825 C CA . GLN A 1 108 ? 0.672 -4.932 -17.109 1.00 98.19 108 GL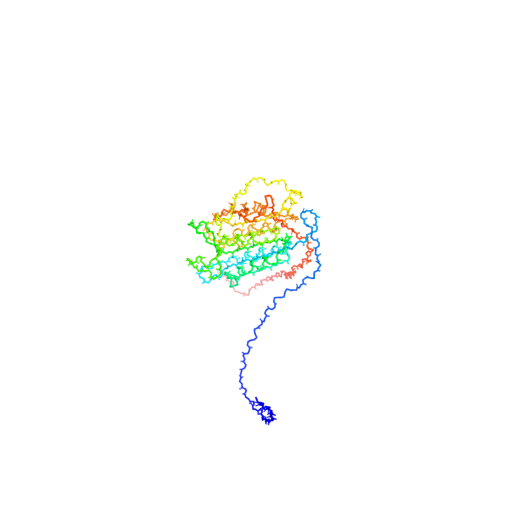N A CA 1
ATOM 826 C C . GLN A 1 108 ? -0.834 -5.240 -17.109 1.00 98.19 108 GLN A C 1
ATOM 828 O O . GLN A 1 108 ? -1.610 -4.633 -16.366 1.00 98.19 108 GLN A O 1
ATOM 833 N N . GLN A 1 109 ? -1.236 -6.234 -17.904 1.00 98.31 109 GLN A N 1
ATOM 834 C CA . GLN A 1 109 ? -2.626 -6.658 -18.033 1.00 98.31 109 GLN A CA 1
ATOM 835 C C . GLN A 1 109 ? -3.183 -7.206 -16.711 1.00 98.31 109 GLN A C 1
ATOM 837 O O . GLN A 1 109 ? -4.258 -6.782 -16.282 1.00 98.31 109 GLN A O 1
ATOM 842 N N . ALA A 1 110 ? -2.451 -8.096 -16.032 1.00 98.62 110 ALA A N 1
ATOM 843 C CA . ALA A 1 110 ? -2.899 -8.707 -14.781 1.00 98.62 110 ALA A CA 1
ATOM 844 C C . ALA A 1 110 ? -3.073 -7.679 -13.653 1.00 98.62 110 ALA A C 1
ATOM 846 O O . ALA A 1 110 ? -4.064 -7.730 -12.920 1.00 98.62 110 ALA A O 1
ATOM 847 N N . ILE A 1 111 ? -2.155 -6.71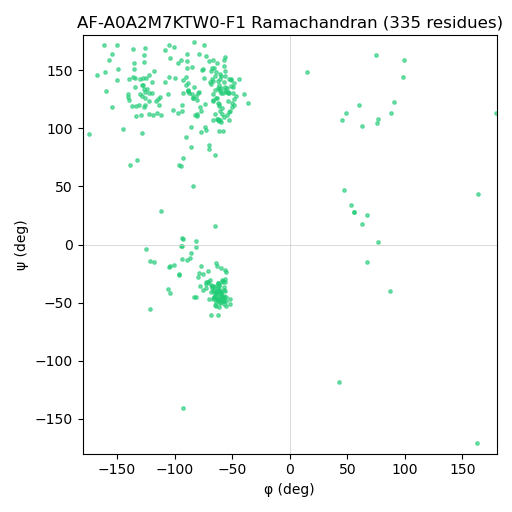3 -13.536 1.00 98.56 111 ILE A N 1
ATOM 848 C CA . ILE A 1 111 ? -2.254 -5.633 -12.544 1.00 98.56 111 ILE A CA 1
ATOM 849 C C . ILE A 1 111 ? -3.514 -4.791 -12.801 1.00 98.56 111 ILE A C 1
ATOM 851 O O . ILE A 1 111 ? -4.302 -4.546 -11.883 1.00 98.56 111 ILE A O 1
ATOM 855 N N . ILE A 1 112 ? -3.750 -4.387 -14.053 1.00 97.75 112 ILE A N 1
ATOM 856 C CA . ILE A 1 112 ? -4.929 -3.595 -14.431 1.00 97.75 112 ILE A CA 1
ATOM 857 C C . ILE A 1 112 ? -6.232 -4.373 -14.217 1.00 97.75 112 ILE A C 1
ATOM 859 O O . ILE A 1 112 ? -7.212 -3.816 -13.714 1.00 97.75 112 ILE A O 1
ATOM 863 N N . ASP A 1 113 ? -6.269 -5.657 -14.558 1.00 98.00 113 ASP A N 1
ATOM 864 C CA . ASP A 1 113 ? -7.463 -6.476 -14.358 1.00 98.00 113 ASP A CA 1
ATOM 865 C C . ASP A 1 113 ? -7.749 -6.722 -12.879 1.00 98.00 113 ASP A C 1
ATOM 867 O O . ASP A 1 113 ? -8.916 -6.685 -12.473 1.00 98.00 113 ASP A O 1
ATOM 871 N N . ARG A 1 114 ? -6.712 -6.852 -12.042 1.00 98.12 114 ARG A N 1
ATOM 872 C CA . ARG A 1 114 ? -6.892 -6.924 -10.591 1.00 98.12 114 ARG A CA 1
ATOM 873 C C . ARG A 1 114 ? -7.482 -5.636 -10.033 1.00 98.12 114 ARG A C 1
ATOM 875 O O . ARG A 1 114 ? -8.408 -5.687 -9.227 1.00 98.12 114 ARG A O 1
ATOM 882 N N . PHE A 1 115 ? -7.030 -4.480 -10.506 1.00 97.38 115 PHE A N 1
ATOM 883 C CA . PHE A 1 115 ? -7.640 -3.204 -10.139 1.00 97.38 115 PHE A CA 1
ATOM 884 C C . PHE A 1 115 ? -9.120 -3.109 -10.544 1.00 97.38 115 PHE A C 1
ATOM 886 O O . PHE A 1 115 ? -9.945 -2.622 -9.766 1.00 97.38 115 PHE A O 1
ATOM 893 N N . LYS A 1 116 ? -9.496 -3.626 -11.721 1.00 95.94 116 LYS A N 1
ATOM 894 C CA . LYS A 1 116 ? -10.908 -3.710 -12.140 1.00 95.94 116 LYS A CA 1
ATOM 895 C C . LYS A 1 116 ? -11.719 -4.703 -11.301 1.00 95.94 116 LYS A C 1
ATOM 897 O O . LYS A 1 116 ? -12.903 -4.468 -11.066 1.00 95.94 116 LYS A O 1
ATOM 902 N N . GLU A 1 117 ? -11.130 -5.819 -10.869 1.00 96.50 117 GLU A N 1
ATOM 903 C CA . GLU A 1 117 ? -11.754 -6.742 -9.910 1.00 96.50 117 GLU A CA 1
ATOM 904 C C . GLU A 1 117 ? -12.034 -6.029 -8.585 1.00 96.50 117 GLU A C 1
ATOM 906 O O . GLU A 1 117 ? -13.175 -6.037 -8.130 1.00 96.50 117 GLU A O 1
ATOM 911 N N . LEU A 1 118 ? -11.033 -5.347 -8.019 1.00 96.69 118 LEU A N 1
ATOM 912 C CA . LEU A 1 118 ? -11.164 -4.602 -6.764 1.00 96.69 118 LEU A CA 1
ATOM 913 C C . LEU A 1 118 ? -12.265 -3.543 -6.850 1.00 96.69 118 LEU A C 1
ATOM 915 O O . LEU A 1 118 ? -13.123 -3.485 -5.975 1.00 96.69 118 LEU A O 1
ATOM 919 N N . LYS A 1 119 ? -12.311 -2.769 -7.941 1.00 94.81 119 LYS A N 1
ATOM 920 C CA . LYS A 1 119 ? -13.377 -1.785 -8.176 1.00 94.81 119 LYS A CA 1
ATOM 921 C C . LYS A 1 119 ? -14.781 -2.406 -8.173 1.00 94.81 119 LYS A C 1
ATOM 923 O O . LYS A 1 119 ? -15.717 -1.764 -7.718 1.00 94.81 119 LYS A O 1
ATOM 928 N N . ARG A 1 120 ? -14.943 -3.623 -8.702 1.00 95.00 120 ARG A N 1
ATOM 929 C CA . ARG A 1 120 ? -16.241 -4.325 -8.731 1.00 95.00 120 ARG A CA 1
ATOM 930 C C . ARG A 1 120 ? -16.593 -4.983 -7.397 1.00 95.00 120 ARG A C 1
ATOM 932 O O . ARG A 1 120 ? -17.771 -5.200 -7.141 1.0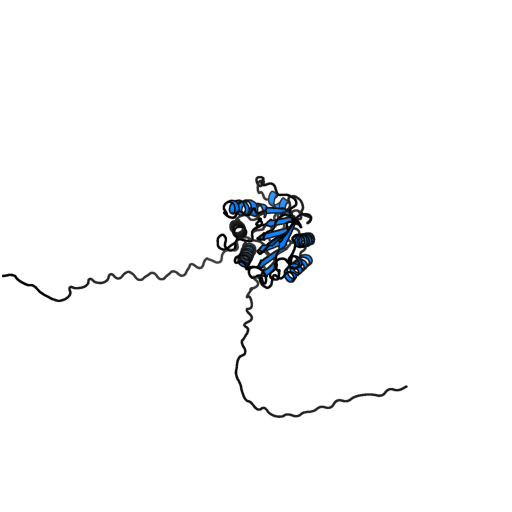0 95.00 120 ARG A O 1
ATOM 939 N N . GLY A 1 121 ? -15.589 -5.359 -6.607 1.00 94.69 121 GLY A N 1
ATOM 940 C CA . GLY A 1 121 ? -15.769 -6.149 -5.389 1.00 94.69 121 GLY A CA 1
ATOM 941 C C . GLY A 1 121 ? -15.845 -5.348 -4.090 1.00 94.69 121 GLY A C 1
ATOM 942 O O . GLY A 1 121 ? -16.419 -5.854 -3.131 1.00 94.69 121 GLY A O 1
ATOM 943 N N . LEU A 1 122 ? -15.257 -4.149 -4.041 1.00 96.75 122 LEU A N 1
ATOM 944 C CA . LEU A 1 122 ? -15.201 -3.317 -2.836 1.00 96.75 122 LEU A CA 1
ATOM 945 C C . LEU A 1 122 ? -16.497 -2.524 -2.629 1.00 96.75 122 LEU A C 1
ATOM 947 O O . LEU A 1 122 ? -16.926 -1.790 -3.520 1.00 96.75 122 LEU A O 1
ATOM 951 N N . GLY A 1 123 ? -17.074 -2.635 -1.432 1.00 96.50 123 GLY A N 1
ATOM 952 C CA . GLY A 1 123 ? -18.184 -1.802 -0.963 1.00 96.50 123 GLY A CA 1
ATOM 953 C C . GLY A 1 123 ? -17.730 -0.455 -0.390 1.00 96.50 123 GLY A C 1
ATOM 954 O O . GLY A 1 123 ? -16.543 -0.205 -0.217 1.00 96.50 123 GLY A O 1
ATOM 955 N N . ASP A 1 124 ? -18.681 0.412 -0.054 1.00 95.69 124 ASP A N 1
ATOM 956 C CA . ASP A 1 124 ? -18.452 1.747 0.522 1.00 95.69 124 ASP A CA 1
ATOM 957 C C . ASP A 1 124 ? -17.940 1.727 1.971 1.00 95.69 124 ASP A C 1
ATOM 959 O O . ASP A 1 124 ? -17.301 2.676 2.415 1.00 95.69 124 ASP A O 1
ATOM 963 N N . GLN A 1 125 ? -18.186 0.639 2.703 1.00 95.56 125 GLN A N 1
ATOM 964 C CA . GLN A 1 125 ? -17.670 0.416 4.058 1.00 95.56 125 GLN A CA 1
ATOM 965 C C . GLN A 1 125 ? -16.300 -0.282 4.067 1.00 95.56 125 GLN A C 1
ATOM 967 O O . GLN A 1 125 ? -15.639 -0.326 5.105 1.00 95.56 125 GLN A O 1
ATOM 972 N N . ASP A 1 126 ? -15.870 -0.846 2.934 1.00 97.81 126 ASP A N 1
ATOM 973 C CA . ASP A 1 126 ? -14.628 -1.613 2.849 1.00 97.81 126 ASP A CA 1
ATOM 974 C C . ASP A 1 126 ? -13.393 -0.706 2.925 1.00 97.81 126 ASP A C 1
ATOM 976 O O . ASP A 1 126 ? -13.440 0.499 2.678 1.00 97.81 126 ASP A O 1
ATOM 980 N N . CYS A 1 127 ? -12.248 -1.307 3.225 1.00 98.25 127 CYS A N 1
ATOM 981 C CA . CYS A 1 127 ? -10.944 -0.666 3.169 1.00 98.25 127 CYS A CA 1
ATOM 982 C C . CYS A 1 127 ? -10.024 -1.434 2.226 1.00 98.25 127 CYS A C 1
ATOM 984 O O . CYS A 1 127 ? -10.068 -2.662 2.171 1.00 98.25 127 CYS A O 1
ATOM 986 N N . LEU A 1 128 ? -9.145 -0.721 1.531 1.00 98.62 128 LEU A N 1
ATOM 987 C CA . LEU A 1 128 ? -8.149 -1.300 0.644 1.00 98.62 128 LEU A CA 1
ATOM 988 C C . LEU A 1 128 ? -6.751 -0.811 1.017 1.00 98.62 128 LEU A C 1
ATOM 990 O O . LEU A 1 128 ? -6.483 0.389 1.034 1.00 98.62 128 LEU A O 1
ATOM 994 N N . ILE A 1 129 ? -5.846 -1.757 1.233 1.00 98.75 129 ILE A N 1
ATOM 995 C CA . ILE A 1 129 ? -4.408 -1.520 1.298 1.00 98.75 129 ILE A CA 1
ATOM 996 C C . ILE A 1 129 ? -3.802 -2.063 0.005 1.00 98.75 129 ILE A C 1
ATOM 998 O O . ILE A 1 129 ? -4.060 -3.207 -0.367 1.00 98.75 129 ILE A O 1
ATOM 1002 N N . ILE A 1 130 ? -2.997 -1.257 -0.678 1.00 98.56 130 ILE A N 1
ATOM 1003 C CA . ILE A 1 130 ? -2.199 -1.682 -1.828 1.00 98.56 130 ILE A CA 1
ATOM 1004 C C . ILE A 1 130 ? -0.735 -1.561 -1.430 1.00 98.56 130 ILE A C 1
ATOM 1006 O O . ILE A 1 130 ? -0.312 -0.482 -1.025 1.00 98.56 130 ILE A O 1
ATOM 1010 N N . TYR A 1 131 ? 0.029 -2.639 -1.558 1.00 98.19 131 TYR A N 1
ATOM 1011 C CA . TYR A 1 131 ? 1.480 -2.614 -1.417 1.00 98.19 131 TYR A CA 1
ATOM 1012 C C . TYR A 1 131 ? 2.123 -2.995 -2.748 1.00 98.19 131 TYR A C 1
ATOM 1014 O O . TYR A 1 131 ? 1.831 -4.062 -3.282 1.00 98.19 131 TYR A O 1
ATOM 1022 N N . HIS A 1 132 ? 2.985 -2.133 -3.275 1.00 96.69 132 HIS A N 1
ATOM 1023 C CA . HIS A 1 132 ? 3.770 -2.385 -4.479 1.00 96.69 132 HIS A CA 1
ATOM 1024 C C . HIS A 1 132 ? 5.255 -2.260 -4.147 1.00 96.69 132 HIS A C 1
ATOM 1026 O O . HIS A 1 132 ? 5.654 -1.253 -3.568 1.00 96.69 132 HIS A O 1
ATOM 1032 N N . SER A 1 133 ? 6.060 -3.246 -4.535 1.00 94.81 133 SER A N 1
ATOM 1033 C CA . SER A 1 133 ? 7.521 -3.151 -4.534 1.00 94.81 133 SER A CA 1
ATOM 1034 C C . SER A 1 133 ? 8.067 -3.605 -5.883 1.00 94.81 133 SER A C 1
ATOM 1036 O O . SER A 1 133 ? 7.672 -4.657 -6.400 1.00 94.81 133 SER A O 1
ATOM 1038 N N . GLY A 1 134 ? 8.937 -2.791 -6.477 1.00 93.25 134 GLY A N 1
ATOM 1039 C CA . GLY A 1 134 ? 9.461 -3.036 -7.815 1.00 93.25 134 GLY A CA 1
ATOM 1040 C C . GLY A 1 134 ? 10.093 -1.806 -8.463 1.00 93.25 134 GLY A C 1
ATOM 1041 O O . GLY A 1 134 ? 10.273 -0.758 -7.840 1.00 93.25 134 GLY A O 1
ATOM 1042 N N . HIS A 1 135 ? 10.408 -1.927 -9.749 1.00 91.00 135 HIS A N 1
ATOM 1043 C CA . HIS A 1 135 ? 10.928 -0.840 -10.558 1.00 91.00 135 HIS A CA 1
ATOM 1044 C C . HIS A 1 135 ? 9.858 0.219 -10.790 1.00 91.00 135 HIS A C 1
ATOM 1046 O O . HIS A 1 135 ? 8.687 -0.063 -11.062 1.00 91.00 135 HIS A O 1
ATOM 1052 N N . GLY A 1 136 ? 10.305 1.464 -10.733 1.00 88.69 136 GLY A N 1
ATOM 1053 C CA . GLY A 1 136 ? 9.547 2.602 -11.206 1.00 88.69 136 GLY A CA 1
ATOM 1054 C C . GLY A 1 136 ? 10.447 3.515 -12.015 1.00 88.69 136 GLY A C 1
ATOM 1055 O O . GLY A 1 136 ? 11.663 3.525 -11.824 1.00 88.69 136 GLY A O 1
ATOM 1056 N N . ASP A 1 137 ? 9.833 4.287 -12.896 1.00 86.12 137 ASP A N 1
ATOM 1057 C CA . ASP A 1 137 ? 10.516 5.318 -13.669 1.00 86.12 137 ASP A CA 1
ATOM 1058 C C . ASP A 1 137 ? 9.792 6.653 -13.493 1.00 86.12 137 ASP A C 1
ATOM 1060 O O . ASP A 1 137 ? 8.609 6.695 -13.141 1.00 86.12 137 ASP A O 1
ATOM 1064 N N . PHE A 1 138 ? 10.500 7.752 -13.713 1.00 84.62 138 PHE A N 1
ATOM 1065 C CA . PHE A 1 138 ? 9.937 9.088 -13.683 1.00 84.62 138 PHE A CA 1
ATOM 1066 C C . PHE A 1 138 ? 10.315 9.847 -14.947 1.00 84.62 138 PHE A C 1
ATOM 1068 O O . PHE A 1 138 ? 11.464 10.249 -15.141 1.00 84.62 138 PHE A O 1
ATOM 1075 N N . ASP A 1 139 ? 9.304 10.102 -15.768 1.00 84.88 139 ASP A N 1
ATOM 1076 C CA . ASP A 1 139 ? 9.432 10.964 -16.928 1.00 84.88 139 ASP A CA 1
ATOM 1077 C C . ASP A 1 139 ? 9.349 12.424 -16.465 1.00 84.88 139 ASP A C 1
ATOM 1079 O O . ASP A 1 139 ? 8.310 12.895 -15.989 1.00 84.88 139 ASP A O 1
ATOM 1083 N N . LYS A 1 140 ? 10.474 13.135 -16.579 1.00 82.06 140 LYS A N 1
ATOM 1084 C CA . LYS A 1 140 ? 10.598 14.542 -16.174 1.00 82.06 140 LYS A CA 1
ATOM 1085 C C . LYS A 1 140 ? 9.845 15.484 -17.108 1.00 82.06 140 LYS A C 1
ATOM 1087 O O . LYS A 1 140 ? 9.332 16.493 -16.629 1.00 82.06 140 LYS A O 1
ATOM 1092 N N . ASP A 1 141 ? 9.763 15.154 -18.393 1.00 85.56 141 ASP A N 1
ATOM 1093 C CA . ASP A 1 141 ? 9.138 16.000 -19.410 1.00 85.56 141 ASP A CA 1
ATOM 1094 C C . ASP A 1 141 ? 7.613 15.936 -19.291 1.00 85.56 141 ASP A C 1
ATOM 1096 O O . ASP A 1 141 ? 6.923 16.953 -19.379 1.00 85.56 141 ASP A O 1
ATOM 1100 N N . LEU A 1 142 ? 7.083 14.744 -19.003 1.00 84.06 142 LEU A N 1
ATOM 1101 C CA . LEU A 1 142 ? 5.663 14.526 -18.718 1.00 84.06 142 LEU A CA 1
ATOM 1102 C C . LEU A 1 142 ? 5.297 14.754 -17.244 1.00 84.06 142 LEU A C 1
ATOM 1104 O O . LEU A 1 142 ? 4.113 14.740 -16.898 1.00 84.06 142 LEU A O 1
ATOM 1108 N N . ASN A 1 143 ? 6.295 14.961 -16.379 1.00 81.19 143 ASN A N 1
ATOM 1109 C CA . ASN A 1 143 ? 6.152 15.080 -14.928 1.00 81.19 143 ASN A CA 1
ATOM 1110 C C . ASN A 1 143 ? 5.272 13.958 -14.346 1.00 81.19 143 ASN A C 1
ATOM 1112 O O . ASN A 1 143 ? 4.334 14.209 -13.584 1.00 81.19 143 ASN A O 1
ATOM 1116 N N . THR A 1 144 ? 5.530 12.710 -14.741 1.00 84.44 144 THR A N 1
ATOM 1117 C CA . THR A 1 144 ? 4.719 11.562 -14.327 1.00 84.44 144 THR A CA 1
ATOM 1118 C C . THR A 1 144 ? 5.583 10.348 -14.017 1.00 84.44 144 THR A C 1
ATOM 1120 O O . THR A 1 144 ? 6.606 10.101 -14.651 1.00 84.44 144 THR A O 1
ATOM 1123 N N . GLY A 1 145 ? 5.180 9.611 -12.983 1.00 87.06 145 GLY A N 1
ATOM 1124 C CA . GLY A 1 145 ? 5.843 8.376 -12.583 1.00 87.06 145 GLY A CA 1
ATOM 1125 C C . GLY A 1 145 ? 5.161 7.166 -13.205 1.00 87.06 145 GLY A C 1
ATOM 1126 O O . GLY A 1 145 ? 3.986 7.230 -13.576 1.00 87.06 145 GLY A O 1
ATOM 1127 N N . TYR A 1 146 ? 5.890 6.065 -13.283 1.00 91.12 146 TYR A N 1
ATOM 1128 C CA . TYR A 1 146 ? 5.422 4.806 -13.835 1.00 91.12 146 TYR A CA 1
ATOM 1129 C C . TYR A 1 146 ? 5.808 3.649 -12.926 1.00 91.12 146 TYR A C 1
ATOM 1131 O O . TYR A 1 146 ? 6.906 3.624 -12.377 1.00 91.12 146 TYR A O 1
ATOM 1139 N N . TRP A 1 147 ? 4.923 2.664 -12.816 1.00 93.75 147 TRP A N 1
ATOM 1140 C CA . TRP A 1 147 ? 5.273 1.319 -12.374 1.00 93.75 147 TRP A CA 1
ATOM 1141 C C . TRP A 1 147 ? 5.676 0.511 -13.597 1.00 93.75 147 TRP A C 1
ATOM 1143 O O . TRP A 1 147 ? 4.956 0.528 -14.601 1.00 93.75 147 TRP A O 1
ATOM 1153 N N . ILE A 1 148 ? 6.801 -0.193 -13.515 1.00 95.19 148 ILE A N 1
ATOM 1154 C CA . ILE A 1 148 ? 7.248 -1.109 -14.563 1.00 95.19 148 ILE A CA 1
ATOM 1155 C C . ILE A 1 148 ? 6.724 -2.508 -14.200 1.00 95.19 148 ILE A C 1
ATOM 1157 O O . ILE A 1 148 ? 7.126 -3.045 -13.173 1.00 95.19 148 ILE A O 1
ATOM 1161 N N . PRO A 1 149 ? 5.813 -3.108 -14.986 1.00 97.75 149 PRO A N 1
ATOM 1162 C CA . PRO A 1 149 ? 5.373 -4.489 -14.785 1.00 97.75 149 PRO A CA 1
ATOM 1163 C C . PRO A 1 149 ? 6.445 -5.488 -15.237 1.00 97.75 149 PRO A C 1
ATOM 1165 O O . PRO A 1 149 ? 7.421 -5.109 -15.888 1.00 97.75 149 PRO A O 1
ATOM 1168 N N . VAL A 1 150 ? 6.251 -6.781 -14.965 1.00 98.50 150 VAL A N 1
ATOM 1169 C CA . VAL A 1 150 ? 7.240 -7.821 -15.315 1.00 98.50 150 VAL A CA 1
ATOM 1170 C C . VAL A 1 150 ? 7.551 -7.883 -16.820 1.00 98.50 150 VAL A C 1
ATOM 1172 O O . VAL A 1 150 ? 8.685 -8.159 -17.215 1.00 98.50 150 VAL A O 1
ATOM 1175 N N . ASP A 1 151 ? 6.557 -7.581 -17.658 1.00 98.25 151 ASP A N 1
ATOM 1176 C CA . ASP A 1 151 ? 6.614 -7.534 -19.123 1.00 98.25 151 ASP A CA 1
ATOM 1177 C C . ASP A 1 151 ? 6.912 -6.126 -19.679 1.00 98.25 151 ASP A C 1
ATOM 1179 O O . ASP A 1 151 ? 6.946 -5.925 -20.898 1.00 98.25 151 ASP A O 1
ATOM 1183 N N . GLY A 1 152 ? 7.186 -5.154 -18.802 1.00 97.31 152 GLY A N 1
ATOM 1184 C CA . GLY A 1 152 ? 7.591 -3.802 -19.175 1.00 97.31 152 GLY A CA 1
ATOM 1185 C C . GLY A 1 152 ? 8.907 -3.804 -19.952 1.00 97.31 152 GLY A C 1
ATOM 1186 O O . GLY A 1 152 ? 9.843 -4.531 -19.616 1.00 97.31 152 GLY A O 1
ATOM 1187 N N . LYS A 1 153 ? 8.986 -2.998 -21.015 1.00 96.12 153 LYS A N 1
ATOM 1188 C CA . LYS A 1 153 ? 10.161 -2.882 -21.894 1.00 96.12 153 LYS A CA 1
ATOM 1189 C C . LYS A 1 153 ? 10.932 -1.587 -21.621 1.00 96.12 153 LYS A C 1
ATOM 1191 O O . LYS A 1 153 ? 10.297 -0.565 -21.354 1.00 96.12 153 LYS A O 1
ATOM 1196 N N . PRO A 1 154 ? 12.273 -1.586 -21.710 1.00 91.25 154 PRO A N 1
ATOM 1197 C CA . PRO A 1 154 ? 13.064 -0.373 -21.533 1.00 91.25 154 PRO A CA 1
ATOM 1198 C C . PRO A 1 154 ? 12.707 0.657 -22.612 1.00 91.25 154 PRO A C 1
ATOM 1200 O O . PRO A 1 154 ? 12.500 0.295 -23.771 1.00 91.25 154 PRO A O 1
ATOM 1203 N N . ASN A 1 155 ? 12.644 1.938 -22.235 1.00 88.31 155 ASN A N 1
ATOM 1204 C CA . ASN A 1 155 ? 12.314 3.058 -23.129 1.00 88.31 155 ASN A CA 1
ATOM 1205 C C . ASN A 1 155 ? 10.970 2.910 -23.875 1.00 88.31 155 ASN A C 1
ATOM 1207 O O . ASN A 1 155 ? 10.803 3.434 -24.976 1.00 88.31 155 ASN A O 1
ATOM 1211 N N . ALA A 1 156 ? 10.009 2.182 -23.299 1.00 92.06 156 ALA A N 1
ATOM 1212 C CA . ALA A 1 156 ? 8.712 1.914 -23.915 1.00 92.06 156 ALA A CA 1
ATOM 1213 C C . ALA A 1 156 ? 7.563 2.167 -22.918 1.00 92.06 156 ALA A C 1
ATOM 1215 O O . ALA A 1 156 ? 6.915 1.212 -22.472 1.00 92.06 156 ALA A O 1
ATOM 1216 N N . PRO A 1 157 ? 7.254 3.438 -22.591 1.00 90.06 157 PRO A N 1
ATOM 1217 C CA . PRO A 1 157 ? 6.281 3.796 -21.552 1.00 90.06 157 PRO A CA 1
ATOM 1218 C C . PRO A 1 157 ? 4.859 3.272 -21.802 1.00 90.06 157 PRO A C 1
ATOM 1220 O O . PRO A 1 157 ? 4.093 3.105 -20.858 1.00 90.06 157 PRO A O 1
ATOM 1223 N N . GLY A 1 158 ? 4.503 2.932 -23.049 1.00 92.75 158 GLY A N 1
ATOM 1224 C CA . GLY A 1 158 ? 3.234 2.260 -23.366 1.00 92.75 158 GLY A CA 1
ATOM 1225 C C . GLY A 1 158 ? 3.087 0.860 -22.748 1.00 92.75 158 GLY A C 1
ATOM 1226 O O . GLY A 1 158 ? 1.971 0.365 -22.618 1.00 92.75 158 GLY A O 1
ATOM 1227 N N . THR A 1 159 ? 4.195 0.237 -22.337 1.00 95.38 159 THR A N 1
ATOM 1228 C CA . THR A 1 159 ? 4.219 -1.057 -21.627 1.00 95.38 159 THR A CA 1
ATOM 1229 C C . THR A 1 159 ? 4.236 -0.908 -20.103 1.00 95.38 159 THR A C 1
ATOM 1231 O O . THR A 1 159 ? 4.247 -1.901 -19.381 1.00 95.38 159 THR A O 1
ATOM 1234 N N . TRP A 1 160 ? 4.251 0.325 -19.592 1.00 95.75 160 TRP A N 1
ATOM 1235 C CA . TRP A 1 160 ? 4.297 0.628 -18.162 1.00 95.75 160 TRP A CA 1
ATOM 1236 C C . TRP A 1 160 ? 2.930 1.099 -17.660 1.00 95.75 160 TRP A C 1
ATOM 1238 O O . TRP A 1 160 ? 2.007 1.326 -18.444 1.00 95.75 160 TRP A O 1
ATOM 1248 N N . ILE A 1 161 ? 2.763 1.251 -16.348 1.00 95.31 161 ILE A N 1
ATOM 1249 C CA . ILE A 1 161 ? 1.520 1.759 -15.756 1.00 95.31 161 ILE A CA 1
ATOM 1250 C C . ILE A 1 161 ? 1.794 3.132 -15.157 1.00 95.31 161 ILE A C 1
ATOM 1252 O O . ILE A 1 161 ? 2.500 3.245 -14.162 1.00 95.31 161 ILE A O 1
ATOM 1256 N N . SER A 1 162 ? 1.234 4.184 -15.754 1.00 92.88 162 SER A N 1
ATOM 1257 C CA . SER A 1 162 ? 1.433 5.544 -15.247 1.00 92.88 162 SER A CA 1
ATOM 1258 C C . SER A 1 162 ? 0.742 5.760 -13.902 1.00 92.88 162 SER A C 1
ATOM 1260 O O . SER A 1 162 ? -0.349 5.242 -13.645 1.00 92.88 162 SER A O 1
ATOM 1262 N N . ASN A 1 163 ? 1.318 6.628 -13.076 1.00 88.88 163 ASN A N 1
ATOM 1263 C CA . ASN A 1 163 ? 0.719 7.092 -11.828 1.00 88.88 163 ASN A CA 1
ATOM 1264 C C . ASN A 1 163 ? -0.657 7.719 -12.064 1.00 88.88 163 ASN A C 1
ATOM 1266 O O . ASN A 1 163 ? -1.554 7.572 -11.242 1.00 88.88 163 ASN A O 1
ATOM 1270 N N . ASP A 1 164 ? -0.862 8.354 -13.215 1.00 89.44 164 ASP A N 1
ATOM 1271 C CA . ASP A 1 164 ? -2.160 8.854 -13.661 1.00 89.44 164 ASP A CA 1
ATOM 1272 C C . ASP A 1 164 ? -3.205 7.747 -13.830 1.00 89.44 164 ASP A C 1
ATOM 1274 O O . ASP A 1 164 ? -4.370 7.925 -13.464 1.00 89.44 164 ASP A O 1
ATOM 1278 N N . THR A 1 165 ? -2.791 6.596 -14.360 1.00 92.69 165 THR A N 1
ATOM 1279 C CA . THR A 1 165 ? -3.642 5.406 -14.474 1.00 92.69 165 THR A CA 1
ATOM 1280 C C . THR A 1 165 ? -3.972 4.863 -13.089 1.00 92.69 165 THR A C 1
ATOM 1282 O O . THR A 1 165 ? -5.148 4.647 -12.792 1.00 92.69 165 THR A O 1
ATOM 1285 N N . ILE A 1 166 ? -2.967 4.730 -12.215 1.00 92.12 166 ILE A N 1
ATOM 1286 C CA . ILE A 1 166 ? -3.165 4.316 -10.819 1.00 92.1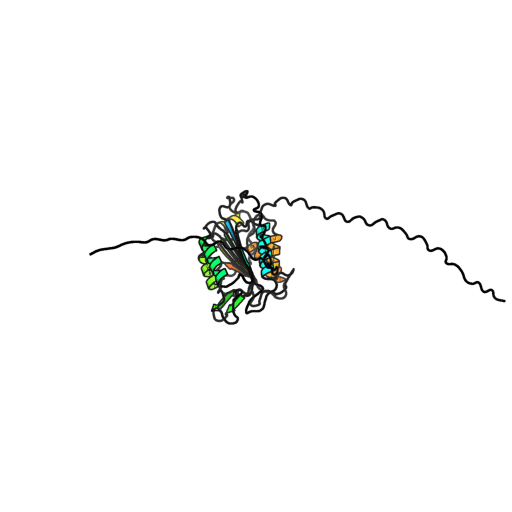2 166 ILE A CA 1
ATOM 1287 C C . ILE A 1 166 ? -4.137 5.271 -10.115 1.00 92.12 166 ILE A C 1
ATOM 1289 O O . ILE A 1 166 ? -5.149 4.828 -9.583 1.00 92.12 166 ILE A O 1
ATOM 1293 N N . ARG A 1 167 ? -3.914 6.587 -10.188 1.00 91.12 167 ARG A N 1
ATOM 1294 C CA . ARG A 1 167 ? -4.781 7.622 -9.602 1.00 91.12 167 ARG A CA 1
ATOM 1295 C C . ARG A 1 167 ? -6.241 7.456 -10.017 1.00 91.12 167 ARG A C 1
ATOM 1297 O O . ARG A 1 167 ? -7.108 7.407 -9.151 1.00 91.12 167 ARG A O 1
ATOM 1304 N N . LYS A 1 168 ? -6.511 7.336 -11.322 1.00 91.69 168 LYS A N 1
ATOM 1305 C CA . LYS A 1 168 ? -7.874 7.161 -11.861 1.00 91.69 168 LYS A CA 1
ATOM 1306 C C . LYS A 1 168 ? -8.534 5.877 -11.365 1.00 91.69 168 LYS A C 1
ATOM 1308 O O . LYS A 1 168 ? -9.739 5.846 -11.121 1.00 91.69 168 LYS A O 1
ATOM 1313 N N . VAL A 1 169 ? -7.755 4.809 -11.206 1.00 91.88 169 VAL A N 1
ATOM 1314 C CA . VAL A 1 169 ? -8.242 3.574 -10.591 1.00 91.88 169 VAL A CA 1
ATOM 1315 C C . VAL A 1 169 ? -8.618 3.811 -9.128 1.00 91.88 169 VAL A C 1
ATOM 1317 O O . VAL A 1 169 ? -9.723 3.445 -8.736 1.00 91.88 169 VAL A O 1
ATOM 1320 N N . LEU A 1 170 ? -7.742 4.441 -8.335 1.00 92.81 170 LEU A N 1
ATOM 1321 C CA . LEU A 1 170 ? -7.993 4.704 -6.911 1.00 92.81 170 LEU A CA 1
ATOM 1322 C C . LEU A 1 170 ? -9.181 5.649 -6.689 1.00 92.81 170 LEU A C 1
ATOM 1324 O O . LEU A 1 170 ? -9.939 5.471 -5.738 1.00 92.81 170 LEU A O 1
ATOM 1328 N N . GLU A 1 171 ? -9.354 6.633 -7.573 1.00 92.38 171 GLU A N 1
ATOM 1329 C CA . GLU A 1 171 ? -10.517 7.527 -7.606 1.00 92.38 171 GLU A CA 1
ATOM 1330 C C . GLU A 1 171 ? -11.817 6.744 -7.832 1.00 92.38 171 GLU A C 1
ATOM 1332 O O . GLU A 1 171 ? -12.826 7.013 -7.188 1.00 92.38 171 GLU A O 1
ATOM 1337 N N . GLY A 1 172 ? -11.788 5.743 -8.714 1.00 92.56 172 GLY A N 1
ATOM 1338 C CA . GLY A 1 172 ? -12.955 4.934 -9.055 1.00 92.56 172 GLY A CA 1
ATOM 1339 C C . GLY A 1 172 ? -13.289 3.804 -8.077 1.00 92.56 172 GLY A C 1
ATOM 1340 O O . GLY A 1 172 ? -14.261 3.093 -8.334 1.00 92.56 172 GLY A O 1
ATOM 1341 N N . ILE A 1 173 ? -12.495 3.587 -7.024 1.00 94.56 173 ILE A N 1
ATOM 1342 C CA . ILE A 1 173 ? -12.740 2.558 -6.002 1.00 94.56 173 ILE A CA 1
ATOM 1343 C C . ILE A 1 173 ? -13.689 3.104 -4.931 1.00 94.56 173 ILE A C 1
ATOM 1345 O O . ILE A 1 173 ? -13.437 4.163 -4.358 1.00 94.56 173 ILE A O 1
ATOM 1349 N N . SER A 1 174 ? -14.744 2.344 -4.623 1.00 94.25 174 SER A N 1
ATOM 1350 C CA . SER A 1 174 ? -15.802 2.745 -3.684 1.00 94.25 174 SER A CA 1
ATOM 1351 C C . SER A 1 174 ? -15.430 2.649 -2.202 1.00 94.25 174 SER A C 1
ATOM 1353 O O . SER A 1 174 ? -16.087 3.300 -1.402 1.00 94.25 174 SER A O 1
ATOM 1355 N N . ALA A 1 175 ? -14.382 1.899 -1.838 1.00 97.06 175 ALA A N 1
ATOM 1356 C CA . ALA A 1 175 ? -13.932 1.682 -0.453 1.00 97.06 175 ALA A CA 1
ATOM 1357 C C . ALA A 1 175 ? -13.912 2.967 0.395 1.00 97.06 175 ALA A C 1
ATOM 1359 O O . ALA A 1 175 ? -13.487 4.013 -0.089 1.00 97.06 175 ALA A O 1
ATOM 1360 N N . ARG A 1 176 ? -14.270 2.920 1.681 1.00 96.50 176 ARG A N 1
ATOM 1361 C CA . ARG A 1 176 ? -14.132 4.074 2.588 1.00 96.50 176 ARG A CA 1
ATOM 1362 C C . ARG A 1 176 ? -12.693 4.565 2.638 1.00 96.50 176 ARG A C 1
ATOM 1364 O O . ARG A 1 176 ? -12.428 5.756 2.484 1.00 96.50 176 ARG A O 1
ATOM 1371 N N . HIS A 1 177 ? -11.748 3.645 2.781 1.00 97.94 177 HIS A N 1
ATOM 1372 C CA . HIS A 1 177 ? -10.333 3.975 2.884 1.00 97.94 177 HIS A CA 1
ATOM 1373 C C . HIS A 1 177 ? -9.520 3.243 1.822 1.00 97.94 177 HIS A C 1
ATOM 1375 O O . HIS A 1 177 ? -9.659 2.036 1.643 1.00 97.94 177 HIS A O 1
ATOM 1381 N N . VAL A 1 178 ? -8.632 3.970 1.147 1.00 98.00 178 VAL A N 1
ATOM 1382 C CA . VAL A 1 178 ? -7.617 3.415 0.252 1.00 98.00 178 VAL A CA 1
ATOM 1383 C C . VAL A 1 178 ? -6.255 3.934 0.692 1.00 98.00 178 VAL A C 1
ATOM 1385 O O . VAL A 1 178 ? -6.020 5.146 0.716 1.00 98.00 178 VAL A O 1
ATOM 1388 N N . LEU A 1 179 ? -5.365 3.013 1.041 1.00 97.81 179 LEU A N 1
ATOM 1389 C CA . LEU A 1 179 ? -3.977 3.285 1.382 1.00 97.81 179 LEU A CA 1
ATOM 1390 C C . LEU A 1 179 ? -3.072 2.632 0.340 1.00 97.81 179 LEU A C 1
ATOM 1392 O O . LEU A 1 179 ? -2.996 1.409 0.263 1.00 97.81 179 LEU A O 1
ATOM 1396 N N . LEU A 1 180 ? -2.369 3.449 -0.437 1.00 96.25 180 LEU A N 1
ATOM 1397 C CA . LEU A 1 180 ? -1.301 2.991 -1.318 1.00 96.25 180 LEU A CA 1
ATOM 1398 C C . LEU A 1 180 ? 0.041 3.072 -0.583 1.00 96.25 180 LEU A C 1
ATOM 1400 O O . LEU A 1 180 ? 0.383 4.108 -0.024 1.00 96.25 180 LEU A O 1
ATOM 1404 N N . ILE A 1 181 ? 0.818 2.000 -0.615 1.00 96.00 181 ILE A N 1
ATOM 1405 C CA . ILE A 1 181 ? 2.192 1.951 -0.131 1.00 96.00 181 ILE A CA 1
ATOM 1406 C C . ILE A 1 181 ? 3.065 1.502 -1.305 1.00 96.00 181 ILE A C 1
ATOM 1408 O O . ILE A 1 181 ? 2.922 0.375 -1.772 1.00 96.00 181 ILE A O 1
ATOM 1412 N N . SER A 1 182 ? 3.928 2.384 -1.812 1.00 92.50 182 SER A N 1
ATOM 1413 C CA . SER A 1 182 ? 4.770 2.104 -2.983 1.00 92.50 182 SER A CA 1
ATOM 1414 C C . SER A 1 182 ? 6.243 2.178 -2.617 1.00 92.50 182 SER A C 1
ATOM 1416 O O . SER A 1 182 ? 6.781 3.252 -2.355 1.00 92.50 182 SER A O 1
ATOM 1418 N N . ASP A 1 183 ? 6.898 1.030 -2.639 1.00 88.81 183 ASP A N 1
ATOM 1419 C CA . ASP A 1 183 ? 8.342 0.894 -2.561 1.00 88.81 183 ASP A CA 1
ATOM 1420 C C . ASP A 1 183 ? 8.927 0.819 -3.975 1.00 88.81 183 ASP A C 1
ATOM 1422 O O . ASP A 1 183 ? 9.341 -0.224 -4.471 1.00 88.81 183 ASP A O 1
ATOM 1426 N N . SER A 1 184 ? 8.819 1.935 -4.684 1.00 80.25 184 SER A N 1
ATOM 1427 C CA . SER A 1 184 ? 9.316 2.119 -6.045 1.00 80.25 184 SER A CA 1
ATOM 1428 C C . SER A 1 184 ? 9.528 3.613 -6.276 1.00 80.25 184 SER A C 1
ATOM 1430 O O . SER A 1 184 ? 8.906 4.432 -5.592 1.00 80.25 184 SER A O 1
ATOM 1432 N N . CYS A 1 185 ? 10.359 3.989 -7.255 1.00 69.19 185 CYS A N 1
ATOM 1433 C CA . CYS A 1 185 ? 10.518 5.391 -7.652 1.00 69.19 185 CYS A CA 1
ATOM 1434 C C . CYS A 1 185 ? 9.144 6.008 -7.933 1.00 69.19 185 CYS A C 1
ATOM 1436 O O . CYS A 1 185 ? 8.429 5.589 -8.844 1.00 69.19 185 CYS A O 1
ATOM 1438 N N . PHE A 1 186 ? 8.758 6.988 -7.120 1.00 66.75 186 PHE A N 1
ATOM 1439 C CA . PHE A 1 186 ? 7.426 7.576 -7.153 1.00 66.75 186 PHE A CA 1
ATOM 1440 C C . PHE A 1 186 ? 7.517 9.092 -6.981 1.00 66.75 186 PHE A C 1
ATOM 1442 O O . PHE A 1 186 ? 7.157 9.653 -5.947 1.00 66.75 186 PHE A O 1
ATOM 1449 N N . ALA A 1 187 ? 8.074 9.770 -7.985 1.00 53.69 187 ALA A N 1
ATOM 1450 C CA . ALA A 1 187 ? 8.253 11.216 -7.942 1.00 53.69 187 ALA A CA 1
ATOM 1451 C C . ALA A 1 187 ? 7.021 11.982 -8.483 1.00 53.69 187 ALA A C 1
ATOM 1453 O O . ALA A 1 187 ? 6.393 11.618 -9.479 1.00 53.69 187 ALA A O 1
ATOM 1454 N N . GLY A 1 188 ? 6.676 13.074 -7.794 1.00 53.59 188 GLY A N 1
ATOM 1455 C CA . GLY A 1 188 ? 6.128 14.306 -8.379 1.00 53.59 188 GLY A CA 1
ATOM 1456 C C . GLY A 1 188 ? 4.617 14.447 -8.611 1.00 53.59 188 GLY A C 1
ATOM 1457 O O . GLY A 1 188 ? 4.091 15.530 -8.376 1.00 53.59 188 GLY A O 1
ATOM 1458 N N . SER A 1 189 ? 3.889 13.416 -9.055 1.00 55.38 189 SER A N 1
ATOM 1459 C CA . SER A 1 189 ? 2.569 13.644 -9.698 1.00 55.38 189 SER A CA 1
ATOM 1460 C C . SER A 1 189 ? 1.315 13.327 -8.876 1.00 55.38 189 SER A C 1
ATOM 1462 O O . SER A 1 189 ? 0.234 13.822 -9.208 1.00 55.38 189 SER A O 1
ATOM 1464 N N . LEU A 1 190 ? 1.408 12.524 -7.809 1.00 58.50 190 LEU A N 1
ATOM 1465 C CA . LEU A 1 190 ? 0.212 12.116 -7.053 1.00 58.50 190 LEU A CA 1
ATOM 1466 C C . LEU A 1 190 ? -0.134 12.981 -5.854 1.00 58.50 190 LEU A C 1
ATOM 1468 O O . LEU A 1 190 ? -1.232 12.826 -5.332 1.00 58.50 190 LEU A O 1
ATOM 1472 N N . TYR A 1 191 ? 0.741 13.863 -5.389 1.00 64.31 191 TYR A N 1
ATOM 1473 C CA . TYR A 1 191 ? 0.489 14.575 -4.141 1.00 64.31 191 TYR A CA 1
ATOM 1474 C C . TYR A 1 191 ? -0.203 15.912 -4.367 1.00 64.31 191 TYR A C 1
ATOM 1476 O O . TYR A 1 191 ? 0.064 16.614 -5.342 1.00 64.31 191 TYR A O 1
ATOM 1484 N N . ARG A 1 192 ? -1.133 16.246 -3.465 1.00 51.28 192 ARG A N 1
ATOM 1485 C CA . ARG A 1 192 ? -1.775 17.565 -3.436 1.00 51.28 192 ARG A CA 1
ATOM 1486 C C . ARG A 1 192 ? -0.918 18.583 -2.685 1.00 51.28 192 ARG A C 1
ATOM 1488 O O . ARG A 1 192 ? -0.705 19.648 -3.233 1.00 51.28 192 ARG A O 1
ATOM 1495 N N . ASP A 1 193 ? -0.386 18.207 -1.516 1.00 53.81 193 ASP A N 1
ATOM 1496 C CA . ASP A 1 193 ? 0.494 19.012 -0.653 1.00 53.81 193 ASP A CA 1
ATOM 1497 C C . ASP A 1 193 ? 1.272 18.087 0.312 1.00 53.81 193 ASP A C 1
ATOM 1499 O O . ASP A 1 193 ? 0.738 17.049 0.723 1.00 53.81 193 ASP A O 1
ATOM 1503 N N . LYS A 1 194 ? 2.509 18.445 0.712 1.00 52.59 194 LYS A N 1
ATOM 1504 C CA . LYS A 1 194 ? 3.209 17.757 1.818 1.00 52.59 194 LYS A CA 1
ATOM 1505 C C . LYS A 1 194 ? 2.397 17.976 3.099 1.00 52.59 194 LYS A C 1
ATOM 1507 O O . LYS A 1 194 ? 2.110 19.115 3.463 1.00 52.59 194 LYS A O 1
ATOM 1512 N N . LEU A 1 195 ? 2.031 16.899 3.796 1.00 54.88 195 LEU A N 1
ATOM 1513 C CA . LEU A 1 195 ? 1.447 17.031 5.129 1.00 54.88 195 LEU A CA 1
ATOM 1514 C C . LEU A 1 195 ? 2.484 17.698 6.047 1.00 54.88 195 LEU A C 1
ATOM 1516 O O . LEU A 1 195 ? 3.650 17.293 6.013 1.00 54.88 195 LEU A O 1
ATOM 1520 N N . PRO A 1 196 ? 2.100 18.712 6.845 1.00 48.41 196 PRO A N 1
ATOM 1521 C CA . PRO A 1 196 ? 3.043 19.379 7.726 1.00 48.41 196 PRO A CA 1
ATOM 1522 C C . PRO A 1 196 ? 3.700 18.346 8.642 1.00 48.41 196 PRO A C 1
ATOM 1524 O O . PRO A 1 196 ? 3.020 17.524 9.257 1.00 48.41 196 PRO A O 1
ATOM 1527 N N . THR A 1 197 ? 5.025 18.427 8.757 1.00 50.22 197 THR A N 1
ATOM 1528 C CA . THR A 1 197 ? 5.874 17.694 9.715 1.00 50.22 197 THR A CA 1
ATOM 1529 C C . THR A 1 197 ? 5.591 18.078 11.174 1.00 50.22 197 THR A C 1
ATOM 1531 O O . THR A 1 197 ? 6.399 17.810 12.060 1.00 50.22 197 THR A O 1
ATOM 1534 N N . SER A 1 198 ? 4.456 18.731 11.441 1.00 50.53 198 SER A N 1
ATOM 1535 C CA . SER A 1 198 ? 4.057 19.174 12.766 1.00 50.53 198 SER A CA 1
ATOM 1536 C C . SER A 1 198 ? 3.948 17.986 13.710 1.00 50.53 198 SER A C 1
ATOM 1538 O O . SER A 1 198 ? 3.486 16.912 13.315 1.00 50.53 198 SER A O 1
ATOM 1540 N N . VAL A 1 199 ? 4.316 18.233 14.968 1.00 56.94 199 VAL A N 1
ATOM 1541 C CA . VAL A 1 199 ? 4.072 17.357 16.117 1.00 56.94 199 VAL A CA 1
ATOM 1542 C C . VAL A 1 199 ? 2.705 16.695 15.957 1.00 56.94 199 VAL A C 1
ATOM 1544 O O . VAL A 1 199 ? 1.700 17.390 15.783 1.00 56.94 199 VAL A O 1
ATOM 1547 N N . LEU A 1 200 ? 2.682 15.358 15.946 1.00 65.69 200 LEU A N 1
ATOM 1548 C CA . LEU A 1 200 ? 1.422 14.623 15.902 1.00 65.69 200 LEU A CA 1
ATOM 1549 C C . LEU A 1 200 ? 0.550 15.136 17.054 1.00 65.69 200 LEU A C 1
ATOM 1551 O O . LEU A 1 200 ? 1.056 15.246 18.175 1.00 65.69 200 LEU A O 1
ATOM 1555 N N . PRO A 1 201 ? -0.726 15.481 16.805 1.00 69.31 201 PRO A N 1
ATOM 1556 C CA . PRO A 1 201 ? -1.612 15.872 17.890 1.00 69.31 201 PRO A CA 1
ATOM 1557 C C . PRO A 1 201 ? -1.674 14.740 18.929 1.00 69.31 201 PRO A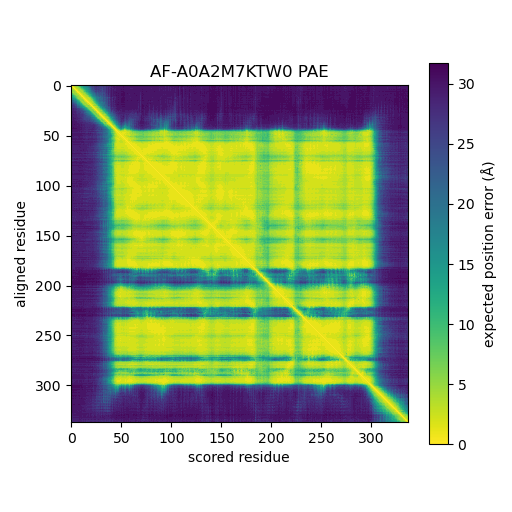 C 1
ATOM 1559 O O . PRO A 1 201 ? -1.384 13.589 18.583 1.00 69.31 201 PRO A O 1
ATOM 1562 N N . PRO A 1 202 ? -2.055 15.032 20.186 1.00 79.12 202 PRO A N 1
ATOM 1563 C CA . PRO A 1 202 ? -2.209 14.004 21.205 1.00 79.12 202 PRO A CA 1
ATOM 1564 C C . PRO A 1 202 ? -3.039 12.830 20.680 1.00 79.12 202 PRO A C 1
ATOM 1566 O O . PRO A 1 202 ? -4.187 12.992 20.258 1.00 79.12 202 PRO A O 1
ATOM 1569 N N . ILE A 1 203 ? -2.427 11.649 20.679 1.00 85.56 203 ILE A N 1
ATOM 1570 C CA . ILE A 1 203 ? -3.055 10.425 20.194 1.00 85.56 203 ILE A CA 1
ATOM 1571 C C . ILE A 1 203 ? -4.025 9.964 21.281 1.00 85.56 203 ILE A C 1
ATOM 1573 O O . ILE A 1 203 ? -3.628 9.656 22.400 1.00 85.56 203 ILE A O 1
ATOM 1577 N N . THR A 1 204 ? -5.312 9.985 20.952 1.00 87.44 204 THR A N 1
ATOM 1578 C CA . THR A 1 204 ? -6.432 9.645 21.840 1.00 87.44 204 THR A CA 1
ATOM 1579 C C . THR A 1 204 ? -7.430 8.771 21.083 1.00 87.44 204 THR A C 1
ATOM 1581 O O . THR A 1 204 ? -7.389 8.693 19.857 1.00 87.44 204 THR A O 1
ATOM 1584 N N . GLU A 1 205 ? -8.389 8.153 21.768 1.00 86.69 205 GLU A N 1
ATOM 1585 C CA . GLU A 1 205 ? -9.479 7.426 21.092 1.00 86.69 205 GLU A CA 1
ATOM 1586 C C . GLU A 1 205 ? -10.256 8.326 20.117 1.00 86.69 205 GLU A C 1
ATOM 1588 O O . GLU A 1 205 ? -10.586 7.925 19.000 1.00 86.69 205 GLU A O 1
ATOM 1593 N N . ARG A 1 206 ? -10.480 9.587 20.507 1.00 89.50 206 ARG A N 1
ATOM 1594 C CA . ARG A 1 206 ? -11.107 10.602 19.654 1.00 89.50 206 ARG A CA 1
ATOM 1595 C C . ARG A 1 206 ? -10.307 10.847 18.375 1.00 89.50 206 ARG A C 1
ATOM 1597 O O . ARG A 1 206 ? -10.911 10.969 17.315 1.00 89.50 206 ARG A O 1
ATOM 1604 N N . PHE A 1 207 ? -8.977 10.883 18.463 1.00 91.19 207 PHE A N 1
ATOM 1605 C CA . PHE A 1 207 ? -8.118 11.042 17.291 1.00 91.19 207 PHE A CA 1
ATOM 1606 C C . PHE A 1 207 ? -8.379 9.934 16.263 1.00 91.19 207 PHE A C 1
ATOM 1608 O O . PHE A 1 207 ? -8.613 10.240 15.097 1.00 91.19 207 PHE A O 1
ATOM 1615 N N . TYR A 1 208 ? -8.415 8.664 16.680 1.00 93.81 208 TYR A N 1
ATOM 1616 C CA . TYR A 1 208 ? -8.654 7.551 15.754 1.00 93.81 208 TYR A CA 1
ATOM 1617 C C . TYR A 1 208 ? -10.061 7.573 15.148 1.00 93.81 208 TYR A C 1
ATOM 1619 O O . TYR A 1 208 ? -10.209 7.330 13.951 1.00 93.81 208 TYR A O 1
ATOM 1627 N N . ARG A 1 209 ? -11.078 7.931 15.940 1.00 93.06 209 ARG A N 1
ATOM 1628 C CA . ARG A 1 209 ? -12.451 8.129 15.454 1.00 93.06 209 ARG A CA 1
ATOM 1629 C C . ARG A 1 209 ? -12.518 9.193 14.358 1.00 93.06 209 ARG A C 1
ATOM 1631 O O . ARG A 1 209 ? -13.089 8.940 13.306 1.00 93.06 209 ARG A O 1
ATOM 1638 N N . GLU A 1 210 ? -11.895 10.351 14.575 1.00 92.00 210 GLU A N 1
ATOM 1639 C CA . GLU A 1 210 ? -11.855 11.439 13.585 1.00 92.00 210 GLU A CA 1
ATOM 1640 C C . GLU A 1 210 ? -11.134 11.023 12.292 1.00 92.00 210 GLU A C 1
ATOM 1642 O O . GLU A 1 210 ? -11.513 11.457 11.205 1.00 92.00 210 GLU A O 1
ATOM 1647 N N . LYS A 1 211 ? -10.109 10.162 12.379 1.00 93.62 211 LYS A N 1
ATOM 1648 C CA . LYS A 1 211 ? -9.443 9.610 11.186 1.00 93.62 211 LYS A CA 1
ATOM 1649 C C . LYS A 1 211 ? -10.344 8.658 10.407 1.00 93.62 211 LYS A C 1
ATOM 1651 O O . LYS A 1 211 ? -10.364 8.727 9.180 1.00 93.62 211 LYS A O 1
ATOM 1656 N N . TRP A 1 212 ? -11.088 7.820 11.116 1.00 95.00 212 TRP A N 1
ATOM 1657 C CA . TRP A 1 212 ? -11.928 6.773 10.543 1.00 95.00 212 TRP A CA 1
ATOM 1658 C C . TRP A 1 212 ? -13.234 7.275 9.908 1.00 95.00 212 TRP A C 1
ATOM 1660 O O . TRP A 1 212 ? -13.778 6.617 9.027 1.00 95.00 212 TRP A O 1
ATOM 1670 N N . ASP A 1 213 ? -13.751 8.424 10.346 1.00 91.62 213 ASP A N 1
ATOM 1671 C CA . ASP A 1 213 ? -15.106 8.885 10.003 1.00 91.62 213 ASP A CA 1
ATOM 1672 C C . ASP A 1 213 ? -15.320 9.152 8.500 1.00 91.62 213 ASP A C 1
ATOM 1674 O O . ASP A 1 213 ? -16.371 8.847 7.938 1.00 91.62 213 ASP A O 1
ATOM 1678 N N . GLY A 1 214 ? -14.308 9.696 7.821 1.00 90.75 214 GLY A N 1
ATOM 1679 C CA . GLY A 1 214 ? -14.428 10.134 6.431 1.00 90.75 214 GLY A CA 1
ATOM 1680 C C . GLY A 1 214 ? -13.697 9.259 5.417 1.00 90.75 214 GLY A C 1
ATOM 1681 O O . GLY A 1 214 ? -12.838 8.436 5.730 1.00 90.75 214 GLY A O 1
ATOM 1682 N N . GLN A 1 215 ? -14.019 9.487 4.146 1.00 93.31 215 GLN A N 1
ATOM 1683 C CA . GLN A 1 215 ? -13.367 8.822 3.027 1.00 93.31 215 GLN A CA 1
ATOM 1684 C C . GLN A 1 215 ? -11.894 9.253 2.918 1.00 93.31 215 GLN A C 1
ATOM 1686 O O . GLN A 1 215 ? -11.609 10.445 2.857 1.00 93.31 215 GLN A O 1
ATOM 1691 N N . SER A 1 216 ? -10.939 8.320 2.825 1.00 95.00 216 SER A N 1
ATOM 1692 C CA . SER A 1 216 ? -9.511 8.680 2.693 1.00 95.00 216 SER A CA 1
ATOM 1693 C C . SER A 1 216 ? -8.822 7.982 1.532 1.00 95.00 216 SER A C 1
ATOM 1695 O O . SER A 1 216 ? -8.988 6.769 1.393 1.00 95.00 216 SER A O 1
ATOM 1697 N N . ARG A 1 217 ? -7.995 8.704 0.764 1.00 94.31 217 ARG A N 1
ATOM 1698 C CA . ARG A 1 217 ? -7.103 8.196 -0.302 1.00 94.31 217 ARG A CA 1
ATOM 1699 C C . ARG A 1 217 ? -5.704 8.732 -0.041 1.00 94.31 217 ARG A C 1
ATOM 1701 O O . ARG A 1 217 ? -5.386 9.859 -0.418 1.00 94.31 217 ARG A O 1
ATOM 1708 N N . LYS A 1 218 ? -4.864 7.937 0.621 1.00 93.06 218 LYS A N 1
ATOM 1709 C CA . LYS A 1 218 ? -3.501 8.334 1.005 1.00 93.06 218 LYS A CA 1
ATOM 1710 C C . LYS A 1 218 ? -2.469 7.435 0.340 1.00 93.06 218 LYS A C 1
ATOM 1712 O O . LYS A 1 218 ? -2.734 6.258 0.108 1.00 93.06 218 LYS A O 1
ATOM 1717 N N . ALA A 1 219 ? -1.295 7.989 0.067 1.00 92.31 219 ALA A N 1
ATOM 1718 C CA . ALA A 1 219 ? -0.153 7.245 -0.434 1.00 92.31 219 ALA A CA 1
ATOM 1719 C C . ALA A 1 219 ? 1.082 7.482 0.440 1.00 92.31 219 ALA A C 1
ATOM 1721 O O . ALA A 1 219 ? 1.399 8.626 0.769 1.00 92.31 219 ALA A O 1
ATOM 1722 N N . MET A 1 220 ? 1.777 6.398 0.776 1.00 91.56 220 MET A N 1
ATOM 1723 C CA . MET A 1 220 ? 3.096 6.372 1.398 1.00 91.56 220 MET A CA 1
ATOM 1724 C C . MET A 1 220 ? 4.094 5.805 0.391 1.00 91.56 220 MET A C 1
ATOM 1726 O O . MET A 1 220 ? 3.859 4.723 -0.138 1.00 91.56 220 MET A O 1
ATOM 1730 N N . VAL A 1 221 ? 5.191 6.499 0.114 1.00 89.00 221 VAL A N 1
ATOM 1731 C CA . VAL A 1 221 ? 6.176 6.037 -0.874 1.00 89.00 221 VAL A CA 1
ATOM 1732 C C . VAL A 1 221 ? 7.598 6.193 -0.367 1.00 89.00 221 VAL A C 1
ATOM 1734 O O . VAL A 1 221 ? 7.865 7.096 0.431 1.00 89.00 221 VAL A O 1
ATOM 1737 N N . SER A 1 222 ? 8.497 5.325 -0.834 1.00 84.56 222 SER A N 1
ATOM 1738 C CA . SER A 1 222 ? 9.917 5.338 -0.462 1.00 84.56 222 SER A CA 1
ATOM 1739 C C . SER A 1 222 ? 10.628 6.626 -0.869 1.00 84.56 222 SER A C 1
ATOM 1741 O O . SER A 1 222 ? 11.443 7.131 -0.103 1.00 84.56 222 SER A O 1
ATOM 1743 N N . GLY A 1 223 ? 10.220 7.225 -1.992 1.00 67.88 223 GLY A N 1
ATOM 1744 C CA . GLY A 1 223 ? 10.751 8.495 -2.487 1.00 67.88 223 GLY A CA 1
ATOM 1745 C C . GLY A 1 223 ? 12.147 8.361 -3.107 1.00 67.88 223 GLY A C 1
ATOM 1746 O O . GLY A 1 223 ? 12.835 7.366 -2.928 1.00 67.88 223 GLY A O 1
ATOM 1747 N N . GLY A 1 224 ? 12.569 9.361 -3.885 1.00 54.44 224 GLY A N 1
ATOM 1748 C CA . GLY A 1 224 ? 13.834 9.334 -4.636 1.00 54.44 224 GLY A CA 1
ATOM 1749 C C . GLY A 1 224 ? 13.685 8.965 -6.121 1.00 54.44 224 GLY A C 1
ATOM 1750 O O . GLY A 1 224 ? 12.679 8.407 -6.550 1.00 54.44 224 GLY A O 1
ATOM 1751 N N . MET A 1 225 ? 14.691 9.348 -6.919 1.00 41.53 225 MET A N 1
ATOM 1752 C CA . MET A 1 225 ? 14.813 9.015 -8.353 1.00 41.53 225 MET A CA 1
ATOM 1753 C C . MET A 1 225 ? 15.643 7.741 -8.594 1.00 41.53 225 MET A C 1
ATOM 1755 O O . MET A 1 225 ? 15.966 7.428 -9.736 1.00 41.53 225 MET A O 1
ATOM 1759 N N . GLN A 1 226 ? 16.060 7.056 -7.528 1.00 47.78 226 GLN A N 1
ATOM 1760 C CA . GLN A 1 226 ? 16.927 5.884 -7.602 1.00 47.78 226 GLN A CA 1
ATOM 1761 C C . GLN A 1 226 ? 16.135 4.618 -7.261 1.00 47.78 226 GLN A C 1
ATOM 1763 O O . GLN A 1 226 ? 15.300 4.676 -6.353 1.00 47.78 226 GLN A O 1
ATOM 1768 N N . PRO A 1 227 ? 16.380 3.505 -7.980 1.00 52.97 227 PRO A N 1
ATOM 1769 C CA . PRO A 1 227 ? 15.661 2.248 -7.795 1.00 52.97 227 PRO A CA 1
ATOM 1770 C C . PRO A 1 227 ? 15.746 1.741 -6.350 1.00 52.97 227 PRO A C 1
ATOM 1772 O O . PRO A 1 227 ? 16.615 2.149 -5.576 1.00 52.97 227 PRO A O 1
ATOM 1775 N N . VAL A 1 228 ? 14.822 0.844 -5.991 1.00 54.03 228 VAL A N 1
ATOM 1776 C CA . VAL A 1 228 ? 14.826 0.131 -4.705 1.00 54.03 228 VAL A CA 1
ATOM 1777 C C . VAL A 1 228 ? 16.219 -0.459 -4.471 1.00 54.03 228 VAL A C 1
ATOM 1779 O O . VAL A 1 228 ? 16.773 -1.095 -5.364 1.00 54.03 228 VAL A O 1
ATOM 1782 N N . ALA A 1 229 ? 16.798 -0.231 -3.290 1.00 59.09 229 ALA A N 1
ATOM 1783 C CA . ALA A 1 229 ? 18.122 -0.758 -2.976 1.00 59.09 229 ALA A CA 1
ATOM 1784 C C . ALA A 1 229 ? 18.101 -2.296 -3.021 1.00 59.09 229 ALA A C 1
ATOM 1786 O O . ALA A 1 229 ? 17.351 -2.929 -2.272 1.00 59.09 229 ALA A O 1
ATOM 1787 N N . ASP A 1 230 ? 18.940 -2.881 -3.882 1.00 54.59 230 ASP A N 1
ATOM 1788 C CA . ASP A 1 230 ? 18.948 -4.321 -4.167 1.00 54.59 230 ASP A CA 1
ATOM 1789 C C . ASP A 1 230 ? 19.202 -5.183 -2.918 1.00 54.59 230 ASP A C 1
ATOM 1791 O O . ASP A 1 230 ? 18.658 -6.277 -2.811 1.00 54.59 230 ASP A O 1
ATOM 1795 N N . GLU A 1 231 ? 19.957 -4.696 -1.928 1.00 57.94 231 GLU A N 1
ATOM 1796 C CA . GLU A 1 231 ? 20.063 -5.311 -0.598 1.00 57.94 231 GLU A CA 1
ATOM 1797 C C . GLU A 1 231 ? 20.207 -4.221 0.474 1.00 57.94 231 GLU A C 1
ATOM 1799 O O . GLU A 1 231 ? 21.284 -3.665 0.682 1.00 57.94 231 GLU A O 1
ATOM 1804 N N . GLY A 1 232 ? 19.104 -3.887 1.146 1.00 66.38 232 GLY A N 1
ATOM 1805 C CA . GLY A 1 232 ? 19.103 -2.962 2.277 1.00 66.38 232 GLY A CA 1
ATOM 1806 C C . GLY A 1 232 ? 19.239 -3.670 3.630 1.00 66.38 232 GLY A C 1
ATOM 1807 O O . GLY A 1 232 ? 19.999 -4.621 3.817 1.00 66.38 232 GLY A O 1
ATOM 1808 N N . LEU A 1 233 ? 18.497 -3.178 4.617 1.00 77.69 233 LEU A N 1
ATOM 1809 C CA . LEU A 1 233 ? 18.558 -3.641 6.002 1.00 77.69 233 LEU A CA 1
ATOM 1810 C C . LEU A 1 233 ? 17.782 -4.955 6.172 1.00 77.69 233 LEU A C 1
ATOM 1812 O O . LEU A 1 233 ? 16.639 -5.062 5.741 1.00 77.69 233 LEU A O 1
ATOM 1816 N N . ASP A 1 234 ? 18.396 -5.956 6.810 1.00 84.38 234 ASP A N 1
ATOM 1817 C CA . ASP A 1 234 ? 17.804 -7.296 7.008 1.00 84.38 234 ASP A CA 1
ATOM 1818 C C . ASP A 1 234 ? 17.309 -7.948 5.699 1.00 84.38 234 ASP A C 1
ATOM 1820 O O . ASP A 1 234 ? 16.319 -8.679 5.647 1.00 84.38 234 ASP A O 1
ATOM 1824 N N . ARG A 1 235 ? 18.031 -7.676 4.603 1.00 87.25 235 ARG A N 1
ATOM 1825 C CA . ARG A 1 235 ? 17.711 -8.129 3.242 1.00 87.25 235 ARG A CA 1
ATOM 1826 C C . ARG A 1 235 ? 16.376 -7.600 2.688 1.00 87.25 235 ARG A C 1
ATOM 1828 O O . ARG A 1 235 ? 15.865 -8.172 1.723 1.00 87.25 235 ARG A O 1
ATOM 1835 N N . HIS A 1 236 ? 15.838 -6.544 3.284 1.00 90.62 236 HIS A N 1
ATOM 1836 C CA . HIS A 1 236 ? 14.719 -5.759 2.774 1.00 90.62 236 HIS A CA 1
ATOM 1837 C C . HIS A 1 236 ? 15.230 -4.439 2.195 1.00 90.62 236 HIS A C 1
ATOM 1839 O O . HIS A 1 236 ? 16.327 -4.002 2.556 1.00 90.62 236 HIS A O 1
ATOM 1845 N N . SER A 1 237 ? 14.451 -3.761 1.348 1.00 89.88 237 SER A N 1
ATOM 1846 C CA . SER A 1 237 ? 14.738 -2.352 1.069 1.00 89.88 237 SER A CA 1
ATOM 1847 C C . SER A 1 237 ? 14.737 -1.545 2.387 1.00 89.88 237 SER A C 1
ATOM 1849 O O . SER A 1 237 ? 14.057 -1.925 3.349 1.00 89.88 237 SER A O 1
ATOM 1851 N N . PRO A 1 238 ? 15.463 -0.418 2.490 1.00 90.12 238 PRO A N 1
ATOM 1852 C CA . PRO A 1 238 ? 15.412 0.420 3.686 1.00 90.12 238 PRO A CA 1
ATOM 1853 C C . PRO A 1 238 ? 13.988 0.888 4.030 1.00 90.12 238 PRO A C 1
ATOM 1855 O O . PRO A 1 238 ? 13.597 0.864 5.199 1.00 90.12 238 PRO A O 1
ATOM 1858 N N . PHE A 1 239 ? 13.185 1.246 3.023 1.00 91.12 239 PHE A N 1
ATOM 1859 C CA . PHE A 1 239 ? 11.797 1.657 3.218 1.00 91.12 239 PHE A CA 1
ATOM 1860 C C . PHE A 1 239 ? 10.937 0.510 3.761 1.00 91.12 239 PHE A C 1
ATOM 1862 O O . PHE A 1 239 ? 10.285 0.667 4.800 1.00 91.12 239 PHE A O 1
ATOM 1869 N N . ALA A 1 240 ? 10.976 -0.657 3.111 1.00 94.12 240 ALA A N 1
ATOM 1870 C CA . ALA A 1 240 ? 10.256 -1.846 3.549 1.00 94.12 240 ALA A CA 1
ATOM 1871 C C . ALA A 1 240 ? 10.688 -2.270 4.954 1.00 94.12 240 ALA A C 1
ATOM 1873 O O . ALA A 1 240 ? 9.838 -2.558 5.794 1.00 94.12 240 ALA A O 1
ATOM 1874 N N . TYR A 1 241 ? 11.987 -2.235 5.254 1.00 94.31 241 TYR A N 1
ATOM 1875 C CA . TYR A 1 241 ? 12.522 -2.569 6.570 1.00 94.31 241 TYR A CA 1
ATOM 1876 C C . TYR A 1 241 ? 11.881 -1.734 7.685 1.00 94.31 241 TYR A C 1
ATOM 1878 O O . TYR A 1 241 ? 11.356 -2.290 8.656 1.00 94.31 241 TYR A O 1
ATOM 1886 N N . TYR A 1 242 ? 11.877 -0.402 7.561 1.00 95.19 242 TYR A N 1
ATOM 1887 C CA . TYR A 1 242 ? 11.301 0.459 8.598 1.00 95.19 242 TYR A CA 1
ATOM 1888 C C . TYR A 1 242 ? 9.773 0.382 8.651 1.00 95.19 242 TYR A C 1
ATOM 1890 O O . TYR A 1 242 ? 9.206 0.446 9.745 1.00 95.19 242 TYR A O 1
ATOM 1898 N N . LEU A 1 243 ? 9.109 0.171 7.511 1.00 96.88 243 LEU A N 1
ATOM 1899 C CA . LEU A 1 243 ? 7.672 -0.089 7.453 1.00 96.88 243 LEU A CA 1
ATOM 1900 C C . LEU A 1 243 ? 7.307 -1.373 8.218 1.00 96.88 243 LEU A C 1
ATOM 1902 O O . LEU A 1 243 ? 6.475 -1.347 9.126 1.00 96.88 243 LEU A O 1
ATOM 1906 N N . ILE A 1 244 ? 7.968 -2.488 7.893 1.00 97.69 244 ILE A N 1
ATOM 1907 C CA . ILE A 1 244 ? 7.785 -3.799 8.532 1.00 97.69 244 ILE A CA 1
ATOM 1908 C C . ILE A 1 244 ? 8.084 -3.696 10.027 1.00 97.69 244 ILE A C 1
ATOM 1910 O O . ILE A 1 244 ? 7.317 -4.198 10.852 1.00 97.69 244 ILE A O 1
ATOM 1914 N N . ARG A 1 245 ? 9.177 -3.020 10.398 1.00 96.19 245 ARG A N 1
ATOM 1915 C CA . ARG A 1 245 ? 9.544 -2.789 11.796 1.00 96.19 245 ARG A CA 1
ATOM 1916 C C . ARG A 1 245 ? 8.447 -2.040 12.545 1.00 96.19 245 ARG A C 1
ATOM 1918 O O . ARG A 1 245 ? 8.078 -2.479 13.630 1.00 96.19 245 ARG A O 1
ATOM 1925 N N . GLY A 1 246 ? 7.915 -0.957 11.983 1.00 97.00 246 GLY A N 1
ATOM 1926 C CA . GLY A 1 246 ? 6.843 -0.189 12.616 1.00 97.00 246 GLY A CA 1
ATOM 1927 C C . GLY A 1 246 ? 5.572 -1.005 12.815 1.00 97.00 246 GLY A C 1
ATOM 1928 O O . GLY A 1 246 ? 5.019 -1.039 13.913 1.00 97.00 246 GLY A O 1
ATOM 1929 N N . LEU A 1 247 ? 5.172 -1.764 11.794 1.00 97.81 247 LEU A N 1
ATOM 1930 C CA . LEU A 1 247 ? 4.021 -2.658 11.884 1.00 97.81 247 LEU A CA 1
ATOM 1931 C C . LEU A 1 247 ? 4.217 -3.766 12.937 1.00 97.81 247 LEU A C 1
ATOM 1933 O O . LEU A 1 247 ? 3.269 -4.087 13.657 1.00 97.81 247 LEU A O 1
ATOM 1937 N N . LYS A 1 248 ? 5.427 -4.334 13.063 1.00 96.62 248 LYS A N 1
ATOM 1938 C CA . LYS A 1 248 ? 5.769 -5.353 14.076 1.00 96.62 248 LYS A CA 1
ATOM 1939 C C . LYS A 1 248 ? 5.888 -4.786 15.493 1.00 96.62 248 LYS A C 1
ATOM 1941 O O . LYS A 1 248 ? 5.596 -5.497 16.448 1.00 96.62 248 LYS A O 1
ATOM 1946 N N . GLN A 1 249 ? 6.354 -3.549 15.644 1.00 95.75 249 GLN A N 1
ATOM 1947 C CA . GLN A 1 249 ? 6.602 -2.931 16.953 1.00 95.75 249 GLN A CA 1
ATOM 1948 C C . GLN A 1 249 ? 5.370 -2.244 17.543 1.00 95.75 249 GLN A C 1
ATOM 1950 O O . GLN A 1 249 ? 5.386 -1.916 18.725 1.00 95.75 249 GLN A O 1
ATOM 1955 N N . ASN A 1 250 ? 4.304 -2.059 16.764 1.00 94.56 250 ASN A N 1
ATOM 1956 C CA . ASN A 1 250 ? 3.058 -1.513 17.278 1.00 94.56 250 ASN A CA 1
ATOM 1957 C C . ASN A 1 250 ? 2.433 -2.422 18.351 1.00 94.56 250 ASN A C 1
ATOM 1959 O O . ASN A 1 250 ? 2.111 -3.591 18.097 1.00 94.56 250 ASN A O 1
ATOM 1963 N N . THR A 1 251 ? 2.237 -1.850 19.534 1.00 92.88 251 THR A N 1
ATOM 1964 C CA . THR A 1 251 ? 1.535 -2.449 20.675 1.00 92.88 251 THR A CA 1
ATOM 1965 C C . THR A 1 251 ? 0.106 -1.938 20.813 1.00 92.88 251 THR A C 1
ATOM 1967 O O . THR A 1 251 ? -0.707 -2.593 21.462 1.00 92.88 251 THR A O 1
ATOM 1970 N N . GLU A 1 252 ? -0.217 -0.814 20.174 1.00 92.81 252 GLU A N 1
ATOM 1971 C CA . GLU A 1 252 ? -1.515 -0.160 20.292 1.00 92.81 252 GLU A CA 1
ATOM 1972 C C . GLU A 1 252 ? -2.595 -0.898 19.497 1.00 92.81 252 GLU A C 1
ATOM 1974 O O . GLU A 1 252 ? -2.325 -1.523 18.464 1.00 92.81 252 GLU A O 1
ATOM 1979 N N . GLN A 1 253 ? -3.841 -0.793 19.966 1.00 93.69 253 GLN A N 1
ATOM 1980 C CA . GLN A 1 253 ? -5.005 -1.361 19.279 1.00 93.69 253 GLN A CA 1
ATOM 1981 C C . GLN A 1 253 ? -5.201 -0.749 17.884 1.00 93.69 253 GLN A C 1
ATOM 1983 O O . GLN A 1 253 ? -5.608 -1.439 16.947 1.00 93.69 253 GLN A O 1
ATOM 1988 N N . TYR A 1 254 ? -4.889 0.539 17.748 1.00 95.69 254 TYR A N 1
ATOM 1989 C CA . TYR A 1 254 ? -5.038 1.301 16.518 1.00 95.69 254 TYR A CA 1
ATOM 1990 C C . TYR A 1 254 ? -3.712 1.940 16.120 1.00 95.69 254 TYR A C 1
ATOM 1992 O O . TYR A 1 254 ? -2.956 2.410 16.964 1.00 95.69 254 TYR A O 1
ATOM 2000 N N . LEU A 1 255 ? -3.446 1.986 14.818 1.00 96.31 255 LEU A N 1
ATOM 2001 C CA . LEU A 1 255 ? -2.280 2.655 14.251 1.00 96.31 255 LEU A CA 1
ATOM 2002 C C . LEU A 1 255 ? -2.695 3.369 12.967 1.00 96.31 255 LEU A C 1
ATOM 2004 O O . LEU A 1 255 ? -3.302 2.765 12.088 1.00 96.31 255 LEU A O 1
ATOM 2008 N N . THR A 1 256 ? -2.360 4.647 12.817 1.00 96.75 256 THR A N 1
ATOM 2009 C CA . THR A 1 256 ? -2.562 5.357 11.542 1.00 96.75 256 THR A CA 1
ATOM 2010 C C . THR A 1 256 ? -1.342 5.218 10.621 1.00 96.75 256 THR A C 1
ATOM 2012 O O . THR A 1 256 ? -0.208 5.124 11.105 1.00 96.75 256 THR A O 1
ATOM 2015 N N . PRO A 1 257 ? -1.508 5.273 9.285 1.00 95.81 257 PRO A N 1
ATOM 2016 C CA . PRO A 1 257 ? -0.385 5.337 8.353 1.00 95.81 257 PRO A CA 1
ATOM 2017 C C . PRO A 1 257 ? 0.518 6.546 8.607 1.00 95.81 257 PRO A C 1
ATOM 2019 O O . PRO A 1 257 ? 1.727 6.444 8.427 1.00 95.81 257 PRO A O 1
ATOM 2022 N N . ARG A 1 258 ? -0.036 7.668 9.090 1.00 93.00 258 ARG A N 1
ATOM 2023 C CA . ARG A 1 258 ? 0.743 8.829 9.534 1.00 93.00 258 ARG A CA 1
ATOM 2024 C C . ARG A 1 258 ? 1.680 8.499 10.691 1.00 93.00 258 ARG A C 1
ATOM 2026 O O . ARG A 1 258 ? 2.851 8.868 10.650 1.00 93.00 258 ARG A O 1
ATOM 2033 N N . GLU A 1 259 ? 1.171 7.850 11.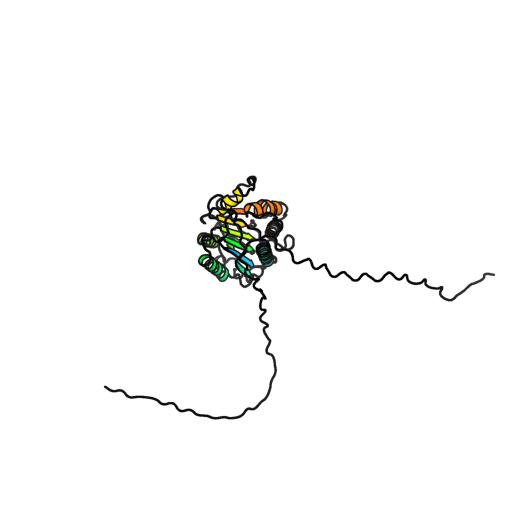735 1.00 93.94 259 GLU A N 1
ATOM 2034 C CA . GLU A 1 259 ? 2.000 7.426 12.864 1.00 93.94 259 GLU A CA 1
ATOM 2035 C C . GLU A 1 259 ? 3.079 6.452 12.411 1.00 93.94 259 GLU A C 1
ATOM 2037 O O . GLU A 1 259 ? 4.245 6.650 12.743 1.00 93.94 259 GLU A O 1
ATOM 2042 N N . LEU A 1 260 ? 2.702 5.446 11.618 1.00 96.00 260 LEU A N 1
ATOM 2043 C CA . LEU A 1 260 ? 3.633 4.476 11.049 1.00 96.00 260 LEU A CA 1
ATOM 2044 C C . LEU A 1 260 ? 4.743 5.175 10.252 1.00 96.00 260 LEU A C 1
ATOM 2046 O O . LEU A 1 260 ? 5.927 4.888 10.435 1.00 96.00 260 LEU A O 1
ATOM 2050 N N . PHE A 1 261 ? 4.362 6.145 9.422 1.00 94.00 261 PHE A N 1
ATOM 2051 C CA . PHE A 1 261 ? 5.284 6.924 8.616 1.00 94.00 261 PHE A CA 1
ATOM 2052 C C . PHE A 1 261 ? 6.258 7.731 9.474 1.00 94.00 261 PHE A C 1
ATOM 2054 O O . PHE A 1 261 ? 7.462 7.517 9.388 1.00 94.00 261 PHE A O 1
ATOM 2061 N N . TYR A 1 262 ? 5.772 8.644 10.318 1.00 91.31 262 TYR A N 1
ATOM 2062 C CA . TYR A 1 262 ? 6.665 9.564 11.025 1.00 91.31 262 TYR A CA 1
ATOM 2063 C C . TYR A 1 262 ? 7.465 8.883 12.140 1.00 91.31 262 TYR A C 1
ATOM 2065 O O . TYR A 1 262 ? 8.640 9.203 12.314 1.00 91.31 262 TYR A O 1
ATOM 2073 N N . LYS A 1 263 ? 6.864 7.934 12.877 1.00 92.06 263 LYS A N 1
ATOM 2074 C CA . LYS A 1 263 ? 7.534 7.252 13.999 1.00 92.06 263 LYS A CA 1
ATOM 2075 C C . LYS A 1 263 ? 8.594 6.254 13.529 1.00 92.06 263 LYS A C 1
ATOM 2077 O O . LYS A 1 263 ? 9.584 6.073 14.232 1.00 92.06 263 LYS A O 1
ATOM 2082 N N . TYR A 1 264 ? 8.400 5.609 12.375 1.00 93.31 264 TYR A N 1
ATOM 2083 C CA . TYR A 1 264 ? 9.269 4.512 11.934 1.00 93.31 264 TYR A CA 1
ATOM 2084 C C . TYR A 1 264 ? 9.929 4.770 10.588 1.00 93.31 264 TYR A C 1
ATOM 2086 O O . TYR A 1 264 ? 11.154 4.728 10.515 1.00 93.31 264 TYR A O 1
ATOM 2094 N N . VAL A 1 265 ? 9.154 5.053 9.538 1.00 92.62 265 VAL A N 1
ATOM 2095 C CA . VAL A 1 265 ? 9.694 5.198 8.177 1.00 92.62 265 VAL A CA 1
ATOM 2096 C C . VAL A 1 265 ? 10.563 6.450 8.064 1.00 92.62 265 VAL A C 1
ATOM 2098 O O . VAL A 1 265 ? 11.759 6.338 7.836 1.00 92.62 265 VAL A O 1
ATOM 2101 N N . TRP A 1 266 ? 10.009 7.641 8.297 1.00 89.44 266 TRP A N 1
ATOM 2102 C CA . TRP A 1 266 ? 10.747 8.906 8.237 1.00 89.44 266 TRP A CA 1
ATOM 2103 C C . TRP A 1 266 ? 11.905 8.942 9.242 1.00 89.44 266 TRP A C 1
ATOM 2105 O O . TRP A 1 266 ? 13.031 9.289 8.893 1.00 89.44 266 TRP A O 1
ATOM 2115 N N . ALA A 1 267 ? 11.649 8.560 10.497 1.00 89.44 267 ALA A N 1
ATOM 2116 C CA . ALA A 1 267 ? 12.674 8.526 11.538 1.00 89.44 267 ALA A CA 1
ATOM 2117 C C . ALA A 1 267 ? 13.821 7.561 11.196 1.00 89.44 267 ALA A C 1
ATOM 2119 O O . ALA A 1 267 ? 14.988 7.910 11.346 1.00 89.44 267 ALA A O 1
ATOM 2120 N N . GLY A 1 268 ? 13.492 6.362 10.716 1.00 88.38 268 GLY A N 1
ATOM 2121 C CA . GLY A 1 268 ? 14.463 5.333 10.378 1.00 88.38 268 GLY A CA 1
ATOM 2122 C C . GLY A 1 268 ? 15.284 5.670 9.144 1.00 88.38 268 GLY A C 1
ATOM 2123 O O . GLY A 1 268 ? 16.514 5.591 9.179 1.00 88.38 268 GLY A O 1
ATOM 2124 N N . MET A 1 269 ? 14.617 6.119 8.081 1.00 85.81 269 MET A N 1
ATOM 2125 C CA . MET A 1 269 ? 15.269 6.472 6.825 1.00 85.81 269 MET A CA 1
ATOM 2126 C C . MET A 1 269 ? 16.359 7.531 7.038 1.00 85.81 269 MET A C 1
ATOM 2128 O O . MET A 1 269 ? 17.350 7.502 6.322 1.00 85.81 269 MET A O 1
ATOM 2132 N N . GLN A 1 270 ? 16.243 8.422 8.044 1.00 82.25 270 GLN A N 1
ATOM 2133 C CA . GLN A 1 270 ? 17.212 9.519 8.267 1.00 82.25 270 GLN A CA 1
ATOM 2134 C C . GLN A 1 270 ? 18.610 9.003 8.625 1.00 82.25 270 GLN A C 1
ATOM 2136 O O . GLN A 1 270 ? 19.588 9.741 8.553 1.00 82.25 270 GLN A O 1
ATOM 2141 N N . SER A 1 271 ? 18.703 7.729 9.005 1.00 79.38 271 SER A N 1
ATOM 2142 C CA . SER A 1 271 ? 19.960 7.043 9.301 1.00 79.38 271 SER A CA 1
ATOM 2143 C C . SER A 1 271 ? 20.547 6.261 8.116 1.00 79.38 271 SER A C 1
ATOM 2145 O O . SER A 1 271 ? 21.622 5.674 8.245 1.00 79.38 271 SER A O 1
ATOM 2147 N N . VAL A 1 272 ? 19.873 6.243 6.961 1.00 78.81 272 VAL A N 1
ATOM 2148 C CA . VAL A 1 272 ? 20.288 5.509 5.756 1.00 78.81 272 VAL A CA 1
ATOM 2149 C C . VAL A 1 272 ? 21.201 6.387 4.898 1.00 78.81 272 VAL A C 1
ATOM 2151 O O . VAL A 1 272 ? 20.908 7.554 4.654 1.00 78.81 272 VAL A O 1
ATOM 2154 N N . ARG A 1 273 ? 22.326 5.825 4.434 1.00 64.88 273 ARG A N 1
ATOM 2155 C CA . ARG A 1 273 ? 23.352 6.559 3.665 1.00 64.88 273 ARG A CA 1
ATOM 2156 C C . ARG A 1 273 ? 22.862 7.026 2.292 1.00 64.88 273 ARG A C 1
ATOM 2158 O O . ARG A 1 273 ? 23.186 8.133 1.877 1.00 64.88 273 ARG A O 1
ATOM 2165 N N . GLU A 1 274 ? 22.091 6.190 1.607 1.00 66.75 274 GLU A N 1
ATOM 2166 C CA . GLU A 1 274 ? 21.446 6.502 0.328 1.00 66.75 274 GLU A CA 1
ATOM 2167 C C . GLU A 1 274 ? 20.042 7.040 0.611 1.00 66.75 274 GLU A C 1
ATOM 2169 O O . GLU A 1 274 ? 19.044 6.326 0.518 1.00 66.75 274 GLU A O 1
ATOM 2174 N N . TRP A 1 275 ? 19.985 8.289 1.083 1.00 62.31 275 TRP A N 1
ATOM 2175 C CA . TRP A 1 275 ? 18.739 8.920 1.510 1.00 62.31 275 TRP A CA 1
ATOM 2176 C C . TRP A 1 275 ? 17.754 9.039 0.346 1.00 62.31 275 TRP A C 1
ATOM 2178 O O . TRP A 1 275 ? 17.881 9.878 -0.548 1.00 62.31 275 TRP A O 1
ATOM 2188 N N . GLN A 1 276 ? 16.728 8.208 0.410 1.00 68.62 276 GLN A N 1
ATOM 2189 C CA . GLN A 1 276 ? 15.452 8.444 -0.234 1.00 68.62 276 GLN A CA 1
ATOM 2190 C C . GLN A 1 276 ? 14.639 9.356 0.692 1.00 68.62 276 GLN A C 1
ATOM 2192 O O . GLN A 1 276 ? 14.636 9.143 1.902 1.00 68.62 276 GLN A O 1
ATOM 2197 N N . GLU A 1 277 ? 13.982 10.388 0.157 1.00 80.75 277 GLU A N 1
ATOM 2198 C CA . GLU A 1 277 ? 13.071 11.232 0.942 1.00 80.75 277 GLU A CA 1
ATOM 2199 C C . GLU A 1 277 ? 11.663 10.627 0.862 1.00 80.75 277 GLU A C 1
ATOM 2201 O O . GLU A 1 277 ? 10.936 10.942 -0.091 1.00 80.75 277 GLU A O 1
ATOM 2206 N N . PRO A 1 278 ? 11.259 9.754 1.809 1.00 86.88 278 PRO A N 1
ATOM 2207 C CA . PRO A 1 278 ? 9.958 9.121 1.741 1.00 86.88 278 PRO A CA 1
ATOM 2208 C C . PRO A 1 278 ? 8.866 10.170 1.912 1.00 86.88 278 PRO A C 1
ATOM 2210 O O . PRO A 1 278 ? 9.055 11.206 2.554 1.00 86.88 278 PRO A O 1
ATOM 2213 N N . GLN A 1 279 ? 7.701 9.907 1.329 1.00 86.44 279 GLN A N 1
ATOM 2214 C CA . GLN A 1 279 ? 6.589 10.854 1.331 1.00 86.44 279 GLN A CA 1
ATOM 2215 C C . GLN A 1 279 ? 5.305 10.174 1.779 1.00 86.44 279 GLN A C 1
ATOM 2217 O O . GLN A 1 279 ? 5.031 9.030 1.425 1.00 86.44 279 GLN A O 1
ATOM 2222 N N . TYR A 1 280 ? 4.499 10.905 2.545 1.00 88.62 280 TYR A N 1
ATOM 2223 C CA . TYR A 1 280 ? 3.149 10.512 2.921 1.00 88.62 280 TYR A CA 1
ATOM 2224 C C . TYR A 1 280 ? 2.204 11.689 2.709 1.00 88.62 280 TYR A C 1
ATOM 2226 O O . TYR A 1 280 ? 2.380 12.755 3.304 1.00 88.62 280 TYR A O 1
ATOM 2234 N N . ALA A 1 281 ? 1.208 11.509 1.846 1.00 86.94 281 ALA A N 1
ATOM 2235 C CA . ALA A 1 281 ? 0.240 12.553 1.537 1.00 86.94 281 ALA A CA 1
ATOM 2236 C C . ALA A 1 281 ? -1.037 11.991 0.898 1.00 86.94 281 ALA A C 1
ATOM 2238 O O . ALA A 1 281 ? -1.140 10.807 0.571 1.00 86.94 281 ALA A O 1
ATOM 2239 N N . ALA A 1 282 ? -2.039 12.860 0.753 1.00 88.19 282 ALA A N 1
ATOM 2240 C CA . ALA A 1 282 ? -3.262 12.540 0.027 1.00 88.19 282 ALA A CA 1
ATOM 2241 C C . ALA A 1 282 ? -2.982 12.352 -1.466 1.00 88.19 282 ALA A C 1
ATOM 2243 O O . ALA A 1 282 ? -2.217 13.120 -2.058 1.00 88.19 282 ALA A O 1
ATOM 2244 N N . VAL A 1 283 ? -3.653 11.372 -2.071 1.00 85.88 283 VAL A N 1
ATOM 2245 C CA . VAL A 1 283 ? -3.657 11.195 -3.520 1.00 85.88 283 VAL A CA 1
ATOM 2246 C C . VAL A 1 283 ? -4.534 12.284 -4.137 1.00 85.88 283 VAL A C 1
ATOM 2248 O O . VAL A 1 283 ? -5.716 12.431 -3.816 1.00 85.88 283 VAL A O 1
ATOM 2251 N N . ARG A 1 284 ? -3.933 13.084 -5.013 1.00 79.75 284 ARG A N 1
ATOM 2252 C CA . ARG A 1 284 ? -4.545 14.223 -5.691 1.00 79.75 284 ARG A CA 1
ATOM 2253 C C . ARG A 1 284 ? -5.800 13.781 -6.437 1.00 79.75 284 ARG A C 1
ATOM 2255 O O . ARG A 1 284 ? -5.784 12.780 -7.137 1.00 79.75 284 ARG A O 1
ATOM 2262 N N . SER A 1 285 ? -6.862 14.575 -6.317 1.00 79.94 285 SER A N 1
ATOM 2263 C CA . SER A 1 285 ? -8.115 14.399 -7.062 1.00 79.94 285 SER A CA 1
ATOM 2264 C C . SER A 1 285 ? -8.789 13.021 -6.914 1.00 79.94 285 SER A C 1
ATOM 2266 O O . SER A 1 285 ? -9.521 12.624 -7.805 1.00 79.94 285 SER A O 1
ATOM 2268 N N . CYS A 1 286 ? -8.596 12.309 -5.794 1.00 82.38 286 CYS A N 1
ATOM 2269 C CA . CYS A 1 286 ? -9.227 11.000 -5.545 1.00 82.38 286 CYS A CA 1
ATOM 2270 C C . CYS A 1 286 ? -10.286 11.012 -4.420 1.00 82.38 286 CYS A C 1
ATOM 2272 O O . CYS A 1 286 ? -10.467 10.010 -3.731 1.00 82.38 286 CYS A O 1
ATOM 2274 N N . GLY A 1 287 ? -10.960 12.143 -4.183 1.00 79.56 287 GLY A N 1
ATOM 2275 C CA . GLY A 1 287 ? -12.053 12.222 -3.197 1.00 79.56 287 GLY A CA 1
ATOM 2276 C C . GLY A 1 287 ? -11.631 12.045 -1.730 1.00 79.56 287 GLY A C 1
ATOM 2277 O O . GLY A 1 287 ? -12.429 11.600 -0.913 1.00 79.56 287 GLY A O 1
ATOM 2278 N N . ASP A 1 288 ? -10.378 12.353 -1.391 1.00 86.50 288 ASP A N 1
ATOM 2279 C CA . ASP A 1 288 ? -9.895 12.344 -0.007 1.00 86.50 288 ASP A CA 1
ATOM 2280 C C . ASP A 1 288 ? -10.572 13.451 0.820 1.00 86.50 288 ASP A C 1
ATOM 2282 O O . ASP A 1 288 ? -10.506 14.632 0.463 1.00 86.50 288 ASP A O 1
ATOM 2286 N N . VAL A 1 289 ? -11.211 13.068 1.925 1.00 87.44 289 VAL A N 1
ATOM 2287 C CA . VAL A 1 289 ? -11.766 13.991 2.917 1.00 87.44 289 VAL A CA 1
ATOM 2288 C C . VAL A 1 289 ? -10.626 14.479 3.819 1.00 87.44 289 VAL A C 1
ATOM 2290 O O . VAL A 1 289 ? -9.846 13.665 4.330 1.00 87.44 289 VAL A O 1
ATOM 2293 N N . PRO A 1 290 ? -10.488 15.803 4.035 1.00 83.62 290 PRO A N 1
ATOM 2294 C CA . PRO A 1 290 ? -9.465 16.340 4.920 1.00 83.62 290 PRO A CA 1
ATOM 2295 C C . PRO A 1 290 ? -9.505 15.696 6.307 1.00 83.62 290 PRO A C 1
ATOM 2297 O O . PRO A 1 290 ? -10.566 15.432 6.857 1.00 83.62 290 PRO A O 1
ATOM 2300 N N . ALA A 1 291 ? -8.323 15.484 6.879 1.00 83.31 291 ALA A N 1
ATOM 2301 C CA . ALA A 1 291 ? -8.104 14.820 8.162 1.00 83.31 291 ALA A CA 1
ATOM 2302 C C . ALA A 1 291 ? -8.445 13.321 8.237 1.00 83.31 291 ALA A C 1
ATOM 2304 O O . ALA A 1 291 ? -7.915 12.704 9.157 1.00 83.31 291 ALA A O 1
ATOM 2305 N N . SER A 1 292 ? -9.190 12.727 7.302 1.00 91.25 292 SER A N 1
ATOM 2306 C CA . SER A 1 292 ? -9.489 11.289 7.299 1.00 91.25 292 SER A CA 1
ATOM 2307 C C . SER A 1 292 ? -8.295 10.443 6.863 1.00 91.25 292 SER A C 1
ATOM 2309 O O . SER A 1 292 ? -7.522 10.826 5.980 1.00 91.25 292 SER A O 1
ATOM 2311 N N . GLU A 1 293 ? -8.132 9.278 7.484 1.00 93.88 293 GLU A N 1
ATOM 2312 C CA . GLU A 1 293 ? -7.063 8.321 7.207 1.00 93.88 293 GLU A CA 1
ATOM 2313 C C . GLU A 1 293 ? -7.553 6.896 7.469 1.00 93.88 293 GLU A C 1
ATOM 2315 O O . GLU A 1 293 ? -8.386 6.663 8.342 1.00 93.88 293 GLU A O 1
ATOM 2320 N N . PHE A 1 294 ? -6.982 5.928 6.751 1.00 96.81 294 PHE A N 1
ATOM 2321 C CA . PHE A 1 294 ? -7.090 4.529 7.152 1.00 96.81 294 PHE A CA 1
ATOM 2322 C C . PHE A 1 294 ? -6.566 4.354 8.588 1.00 96.81 294 PHE A C 1
ATOM 2324 O O . PHE A 1 294 ? -5.641 5.052 9.006 1.00 96.81 294 PHE A O 1
ATOM 2331 N N . VAL A 1 295 ? -7.114 3.392 9.326 1.00 97.44 295 VAL A N 1
ATOM 2332 C CA . VAL A 1 295 ? -6.615 3.000 10.647 1.00 97.44 295 VAL A CA 1
ATOM 2333 C C . VAL A 1 295 ? -6.377 1.496 10.634 1.00 97.44 295 VAL A C 1
ATOM 2335 O O . VAL A 1 295 ? -7.302 0.714 10.432 1.00 97.44 295 VAL A O 1
ATOM 2338 N N . PHE A 1 296 ? -5.129 1.084 10.846 1.00 97.81 296 PHE A N 1
ATOM 2339 C CA . PHE A 1 296 ? -4.795 -0.313 11.079 1.00 97.81 296 PHE A CA 1
ATOM 2340 C C . PHE A 1 296 ? -5.401 -0.740 12.419 1.00 97.81 296 PHE A C 1
ATOM 2342 O O . PHE A 1 296 ? -5.110 -0.133 13.450 1.00 97.81 296 PHE A O 1
ATOM 2349 N N . ILE A 1 297 ? -6.221 -1.791 12.401 1.00 96.88 297 ILE A N 1
ATOM 2350 C CA . ILE A 1 297 ? -6.817 -2.383 13.602 1.00 96.88 297 ILE A CA 1
ATOM 2351 C C . ILE A 1 297 ? -6.021 -3.639 13.931 1.00 96.88 297 ILE A C 1
ATOM 2353 O O . ILE A 1 297 ? -5.981 -4.576 13.129 1.00 96.88 297 ILE A O 1
ATOM 2357 N N . ARG A 1 298 ? -5.343 -3.644 15.078 1.00 94.75 298 ARG A N 1
ATOM 2358 C CA . ARG A 1 298 ? -4.583 -4.805 15.542 1.00 94.75 298 ARG A CA 1
ATOM 2359 C C . ARG A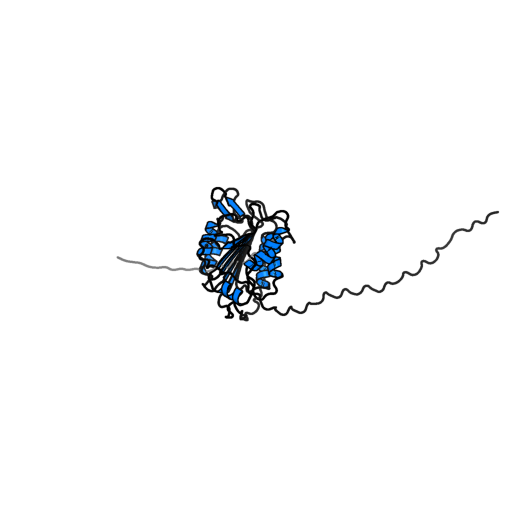 1 298 ? -5.560 -5.924 15.912 1.00 94.75 298 ARG A C 1
ATOM 2361 O O . ARG A 1 298 ? -6.600 -5.668 16.521 1.00 94.75 298 ARG A O 1
ATOM 2368 N N . ARG A 1 299 ? -5.240 -7.165 15.544 1.00 90.38 299 ARG A N 1
ATOM 2369 C CA . ARG A 1 299 ? -5.978 -8.325 16.055 1.00 90.38 299 ARG A CA 1
ATOM 2370 C C . ARG A 1 299 ? -5.704 -8.469 17.556 1.00 90.38 299 ARG A C 1
ATOM 2372 O O . ARG A 1 299 ? -4.564 -8.241 17.971 1.00 90.38 299 ARG A O 1
ATOM 2379 N N . PRO A 1 300 ? -6.700 -8.863 18.361 1.00 75.50 300 PRO A N 1
ATOM 2380 C CA . PRO A 1 300 ? -6.459 -9.344 19.713 1.00 75.50 300 PRO A CA 1
ATOM 2381 C C . PRO A 1 300 ? -5.340 -10.387 19.693 1.00 75.50 300 PRO A C 1
ATOM 2383 O O . PRO A 1 300 ? -5.277 -11.211 18.775 1.00 75.50 300 PRO A O 1
ATOM 2386 N N . ASP A 1 301 ? -4.444 -10.348 20.679 1.00 62.59 301 ASP A N 1
ATOM 2387 C CA . ASP A 1 301 ? -3.398 -11.361 20.788 1.00 62.59 301 ASP A CA 1
ATOM 2388 C C . ASP A 1 301 ? -4.055 -12.739 20.877 1.00 62.59 301 ASP A C 1
ATOM 2390 O O . ASP A 1 301 ? -4.689 -13.081 21.877 1.00 62.59 301 ASP A O 1
ATOM 2394 N N . GLN A 1 302 ? -3.920 -13.540 19.818 1.00 47.75 302 GLN A N 1
ATOM 2395 C CA . GLN A 1 302 ? -4.258 -14.950 19.922 1.00 47.75 302 GLN A CA 1
ATOM 2396 C C . GLN A 1 302 ? -3.308 -15.551 20.961 1.00 47.75 302 GLN A C 1
ATOM 2398 O O . GLN A 1 302 ? -2.106 -15.264 20.895 1.00 47.75 302 GLN A O 1
ATOM 2403 N N . PRO A 1 303 ? -3.796 -16.371 21.911 1.00 41.94 303 PRO A N 1
ATOM 2404 C CA . PRO A 1 303 ? -2.917 -17.105 22.804 1.00 41.94 303 PRO A CA 1
ATOM 2405 C C . PRO A 1 303 ? -1.871 -17.806 21.947 1.00 41.94 303 PRO A C 1
ATOM 2407 O O . PRO A 1 303 ? -2.222 -18.605 21.072 1.00 41.94 303 PRO A O 1
ATOM 2410 N N . GLN A 1 304 ? -0.595 -17.465 22.137 1.00 32.97 304 GLN A N 1
ATOM 2411 C CA . GLN A 1 304 ? 0.451 -18.190 21.439 1.00 32.97 304 GLN A CA 1
ATOM 2412 C C . GLN A 1 304 ? 0.302 -19.663 21.833 1.00 32.97 304 GLN A C 1
ATOM 2414 O O . GLN A 1 304 ? 0.179 -19.944 23.032 1.00 32.97 304 GLN A O 1
ATOM 2419 N N . PRO A 1 305 ? 0.271 -20.612 20.876 1.00 39.19 305 PRO A N 1
ATOM 2420 C CA . PRO A 1 305 ? 0.391 -22.013 21.241 1.00 39.19 305 PRO A CA 1
ATOM 2421 C C . PRO A 1 305 ? 1.634 -22.141 22.129 1.00 39.19 305 PRO A C 1
ATOM 2423 O O . PRO A 1 305 ? 2.634 -21.473 21.839 1.00 39.19 305 PRO A O 1
ATOM 2426 N N . PRO A 1 306 ? 1.562 -22.906 23.236 1.00 37.28 306 PRO A N 1
ATOM 2427 C CA . PRO A 1 306 ? 2.650 -22.984 24.196 1.00 37.28 306 PRO A CA 1
ATOM 2428 C C . PRO A 1 306 ? 3.942 -23.232 23.434 1.00 37.28 306 PRO A C 1
ATOM 2430 O O . PRO A 1 306 ? 4.006 -24.149 22.612 1.00 37.28 306 PRO A O 1
ATOM 2433 N N . VAL A 1 307 ? 4.930 -22.363 23.661 1.00 48.94 307 VAL A N 1
ATOM 2434 C CA . VAL A 1 307 ? 6.257 -22.501 23.070 1.00 48.94 307 VAL A CA 1
ATOM 2435 C C . VAL A 1 307 ? 6.718 -23.911 23.404 1.00 48.94 307 VAL A C 1
ATOM 2437 O O . VAL A 1 307 ? 7.001 -24.214 24.564 1.00 48.94 307 VAL A O 1
ATOM 2440 N N . VAL A 1 308 ? 6.730 -24.796 22.406 1.00 48.12 308 VAL A N 1
ATOM 2441 C CA . VAL A 1 308 ? 7.341 -26.110 22.557 1.00 48.12 308 VAL A CA 1
ATOM 2442 C C . VAL A 1 308 ? 8.799 -25.801 22.820 1.00 48.12 308 VAL A C 1
ATOM 2444 O O . VAL A 1 308 ? 9.495 -25.287 21.941 1.00 48.12 308 VAL A O 1
ATOM 2447 N N . ALA A 1 309 ? 9.222 -26.008 24.068 1.00 45.28 309 ALA A N 1
ATOM 2448 C CA . ALA A 1 309 ? 10.599 -25.798 24.457 1.00 45.28 309 ALA A CA 1
ATOM 2449 C C . ALA A 1 309 ? 11.488 -26.529 23.438 1.00 45.28 309 ALA A C 1
ATOM 2451 O O . ALA A 1 309 ? 11.161 -27.662 23.060 1.00 45.28 309 ALA A O 1
ATOM 2452 N N . PRO A 1 310 ? 12.572 -25.899 22.954 1.00 50.97 310 PRO A N 1
ATOM 2453 C CA . PRO A 1 310 ? 13.506 -26.588 22.080 1.00 50.97 310 PRO A CA 1
ATOM 2454 C C . PRO A 1 310 ? 13.899 -27.915 22.742 1.00 50.97 310 PRO A C 1
ATOM 2456 O O . PRO A 1 310 ? 14.033 -27.945 23.971 1.00 50.97 310 PRO A O 1
ATOM 2459 N N . PRO A 1 311 ? 14.055 -29.009 21.971 1.00 49.69 311 PRO A N 1
ATOM 2460 C CA . PRO A 1 311 ? 14.447 -30.287 22.538 1.00 49.69 311 PRO A CA 1
ATOM 2461 C C . PRO A 1 311 ? 15.678 -30.059 23.408 1.00 49.69 311 PRO A C 1
ATOM 2463 O O . PRO A 1 311 ? 16.685 -29.513 22.946 1.00 49.69 311 PRO A O 1
ATOM 2466 N N . VAL A 1 312 ? 15.553 -30.414 24.688 1.00 57.31 312 VAL A N 1
ATOM 2467 C CA . VAL A 1 312 ? 16.658 -30.365 25.640 1.00 57.31 312 VAL A CA 1
ATOM 2468 C C . VAL A 1 312 ? 17.791 -31.146 24.992 1.00 57.31 312 VAL A C 1
ATOM 2470 O O . VAL A 1 312 ? 17.650 -32.345 24.740 1.00 57.31 312 VAL A O 1
ATOM 2473 N N . ARG A 1 313 ? 18.889 -30.463 24.641 1.00 55.97 313 ARG A N 1
ATOM 2474 C CA . ARG A 1 313 ? 20.071 -31.165 24.141 1.00 55.97 313 ARG A CA 1
ATOM 2475 C C . ARG A 1 313 ? 20.451 -32.190 25.208 1.00 55.97 313 ARG A C 1
ATOM 2477 O O . ARG A 1 313 ? 20.516 -31.800 26.377 1.00 55.97 313 ARG A O 1
ATOM 2484 N N . PRO A 1 314 ? 20.692 -33.461 24.846 1.00 57.06 314 PRO A N 1
ATOM 2485 C CA . PRO A 1 314 ? 21.192 -34.424 25.809 1.00 57.06 314 PRO A CA 1
ATOM 2486 C C . PRO A 1 314 ? 22.439 -33.833 26.463 1.00 57.06 314 PRO A C 1
ATOM 2488 O O . PRO A 1 314 ? 23.318 -33.296 25.781 1.00 57.06 314 PRO A O 1
ATOM 2491 N N . THR A 1 315 ? 22.467 -33.864 27.792 1.00 63.91 315 THR A N 1
ATOM 2492 C CA . THR A 1 315 ? 23.626 -33.440 28.566 1.00 63.91 315 THR A CA 1
ATOM 2493 C C . THR A 1 315 ? 24.849 -34.198 28.050 1.00 63.91 315 THR A C 1
ATOM 2495 O O . THR A 1 315 ? 24.780 -35.421 27.887 1.00 63.91 315 THR A O 1
ATOM 2498 N N . PRO A 1 316 ? 25.964 -33.509 27.744 1.00 63.12 316 PRO A N 1
ATOM 2499 C CA . PRO A 1 316 ? 27.185 -34.204 27.377 1.00 63.12 316 PRO A CA 1
ATOM 2500 C C . PRO A 1 316 ? 27.565 -35.154 28.521 1.00 63.12 316 PRO A C 1
ATOM 2502 O O . PRO A 1 316 ? 27.391 -34.797 29.693 1.00 63.12 316 PRO A O 1
ATOM 2505 N N . PRO A 1 317 ? 28.042 -36.371 28.210 1.00 66.69 317 PRO A N 1
ATOM 2506 C CA . PRO A 1 317 ? 28.449 -37.314 29.236 1.00 66.69 317 PRO A CA 1
ATOM 2507 C C . PRO A 1 317 ? 29.517 -36.670 30.133 1.00 66.69 317 PRO A C 1
ATOM 2509 O O . PRO A 1 317 ? 30.334 -35.883 29.643 1.00 66.69 317 PRO A O 1
ATOM 2512 N N . PRO A 1 318 ? 29.525 -36.986 31.440 1.00 69.75 318 PRO A N 1
ATOM 2513 C CA . PRO A 1 318 ? 30.511 -36.443 32.359 1.00 69.75 318 PRO A CA 1
ATOM 2514 C C . PRO A 1 318 ? 31.919 -36.730 31.839 1.00 69.75 318 PRO A C 1
ATOM 2516 O O . PRO A 1 318 ? 32.223 -37.843 31.399 1.00 69.75 318 PRO A O 1
ATOM 2519 N N . PHE A 1 319 ? 32.764 -35.702 31.887 1.00 65.25 319 PHE A N 1
ATOM 2520 C CA . PHE A 1 319 ? 34.159 -35.774 31.480 1.00 65.25 319 PHE A CA 1
ATOM 2521 C C . PHE A 1 319 ? 34.841 -36.913 32.248 1.00 65.25 319 PHE A C 1
ATOM 2523 O O . PHE A 1 319 ? 34.990 -36.842 33.468 1.00 65.25 319 PHE A O 1
ATOM 2530 N N . ARG A 1 320 ? 35.222 -37.991 31.551 1.00 68.31 320 ARG A N 1
ATOM 2531 C CA . ARG A 1 320 ? 36.079 -39.031 32.128 1.00 68.31 320 ARG A CA 1
ATOM 2532 C C . ARG A 1 320 ? 37.521 -38.538 32.020 1.00 68.31 320 ARG A C 1
ATOM 2534 O O . ARG A 1 320 ? 38.010 -38.443 30.894 1.00 68.31 320 ARG A O 1
ATOM 2541 N N . PRO A 1 321 ? 38.209 -38.215 33.130 1.00 60.16 321 PRO A N 1
ATOM 2542 C CA . PRO A 1 321 ? 39.634 -37.932 33.064 1.00 60.16 321 PRO A CA 1
ATOM 2543 C C . PRO A 1 321 ? 40.355 -39.163 32.509 1.00 60.16 321 PRO A C 1
ATOM 2545 O O . PRO A 1 321 ? 40.121 -40.291 32.950 1.00 60.16 321 PRO A O 1
ATOM 2548 N N . THR A 1 322 ? 41.202 -38.950 31.506 1.00 66.81 322 THR A N 1
ATOM 2549 C CA . THR A 1 322 ? 42.092 -39.988 30.988 1.00 66.81 322 THR A CA 1
ATOM 2550 C C . THR A 1 322 ? 43.017 -40.459 32.112 1.00 66.81 322 THR A C 1
ATOM 2552 O O . THR A 1 322 ? 43.594 -39.608 32.796 1.00 66.81 322 THR A O 1
ATOM 2555 N N . PRO A 1 323 ? 43.178 -41.777 32.327 1.00 65.31 323 PRO A N 1
ATOM 2556 C CA . PRO A 1 323 ? 44.128 -42.280 33.309 1.00 65.31 323 PRO A CA 1
ATOM 2557 C C . PRO A 1 323 ? 45.554 -41.838 32.939 1.00 65.31 323 PRO A C 1
ATOM 2559 O O . PRO A 1 323 ? 45.862 -41.712 31.750 1.00 65.31 323 PRO A O 1
ATOM 2562 N N . PRO A 1 324 ? 46.423 -41.579 33.932 1.00 62.56 324 PRO A N 1
ATOM 2563 C CA . PRO A 1 324 ? 47.793 -41.165 33.674 1.00 62.56 324 PRO A CA 1
ATOM 2564 C C . PRO A 1 324 ? 48.527 -42.236 32.863 1.00 62.56 324 PRO A C 1
ATOM 2566 O O . PRO A 1 324 ? 48.438 -43.431 33.152 1.00 62.56 324 PRO A O 1
ATOM 2569 N N . VAL A 1 325 ? 49.252 -41.784 31.841 1.00 65.75 325 VAL A N 1
ATOM 2570 C CA . VAL A 1 325 ? 50.150 -42.618 31.042 1.00 65.75 325 VAL A CA 1
ATOM 2571 C C . VAL A 1 325 ? 51.216 -43.185 31.981 1.00 65.75 325 VAL A C 1
ATOM 2573 O O . VAL A 1 325 ? 51.985 -42.434 32.579 1.00 65.75 325 VAL A O 1
ATOM 2576 N N . GLY A 1 326 ? 51.218 -44.508 32.157 1.00 58.12 326 GLY A N 1
ATOM 2577 C CA . GLY A 1 326 ? 52.245 -45.213 32.923 1.00 58.12 326 GLY A CA 1
ATOM 2578 C C . GLY A 1 326 ? 53.629 -45.070 32.275 1.00 58.12 326 GLY A C 1
ATOM 2579 O O . GLY A 1 326 ? 53.717 -44.823 31.070 1.00 58.12 326 GLY A O 1
ATOM 2580 N N . PRO A 1 327 ? 54.719 -45.207 33.049 1.00 58.41 327 PRO A N 1
ATOM 2581 C CA . PRO A 1 327 ? 56.068 -44.996 32.542 1.00 58.41 327 PRO A CA 1
ATOM 2582 C C . PRO A 1 327 ? 56.402 -46.041 31.470 1.00 58.41 327 PRO A C 1
ATOM 2584 O O . PRO A 1 327 ? 56.267 -47.245 31.696 1.00 58.41 327 PRO A O 1
ATOM 2587 N N . GLY A 1 328 ? 56.819 -45.563 30.295 1.00 54.28 328 GLY A N 1
ATOM 2588 C CA . GLY A 1 328 ? 57.276 -46.405 29.193 1.00 54.28 328 GLY A CA 1
ATOM 2589 C C . GLY A 1 328 ? 58.552 -47.177 29.561 1.00 54.28 328 GLY A C 1
ATOM 2590 O O . GLY A 1 328 ? 59.358 -46.685 30.356 1.00 54.28 328 GLY A O 1
ATOM 2591 N N . PRO A 1 329 ? 58.749 -48.389 29.022 1.00 55.31 329 PRO A N 1
ATOM 2592 C CA . PRO A 1 329 ? 59.886 -49.217 29.376 1.00 55.31 329 PRO A CA 1
ATOM 2593 C C . PRO A 1 329 ? 61.150 -48.797 28.615 1.00 55.31 329 PRO A C 1
ATOM 2595 O O . PRO A 1 329 ? 61.191 -48.865 27.392 1.00 55.31 329 PRO A O 1
ATOM 2598 N N . GLY A 1 330 ? 62.200 -48.497 29.382 1.00 50.53 330 GLY A N 1
ATOM 2599 C CA . GLY A 1 330 ? 63.566 -48.916 29.062 1.00 50.53 330 GLY A CA 1
ATOM 2600 C C . GLY A 1 330 ? 64.485 -47.907 28.372 1.00 50.53 330 GLY A C 1
ATOM 2601 O O . GLY A 1 330 ? 64.072 -47.175 27.487 1.00 50.53 330 GLY A O 1
ATOM 2602 N N . GLU A 1 331 ? 65.759 -48.009 28.777 1.00 44.88 331 GLU A N 1
ATOM 2603 C CA . GLU A 1 331 ? 66.999 -47.509 28.155 1.00 44.88 331 GLU A CA 1
ATOM 2604 C C . GLU A 1 331 ? 67.478 -46.099 28.560 1.00 44.88 331 GLU A C 1
ATOM 2606 O O . GLU A 1 331 ? 66.781 -45.111 28.398 1.00 44.88 331 GLU A O 1
ATOM 2611 N N . THR A 1 332 ? 68.689 -45.869 29.085 1.00 50.25 332 THR A N 1
ATOM 2612 C CA . THR A 1 332 ? 69.799 -46.728 29.542 1.00 50.25 332 THR A CA 1
ATOM 2613 C C . THR A 1 332 ? 70.653 -45.865 30.486 1.00 50.25 332 THR A C 1
ATOM 2615 O O . THR A 1 332 ? 70.981 -44.730 30.142 1.00 50.25 332 THR A O 1
ATOM 2618 N N . ARG A 1 333 ? 71.027 -46.359 31.677 1.00 46.53 333 ARG A N 1
ATOM 2619 C CA . ARG A 1 333 ? 72.024 -45.688 32.536 1.00 46.53 333 ARG A CA 1
ATOM 2620 C C . ARG A 1 333 ? 73.424 -45.969 31.997 1.00 46.53 333 ARG A C 1
ATOM 2622 O O . ARG A 1 333 ? 73.863 -47.114 31.998 1.00 46.53 333 ARG A O 1
ATOM 2629 N N . ILE A 1 334 ? 74.126 -44.914 31.610 1.00 56.16 334 ILE A N 1
ATOM 2630 C CA . ILE A 1 334 ? 75.578 -44.886 31.417 1.00 56.16 334 ILE A CA 1
ATOM 2631 C C . ILE A 1 334 ? 76.209 -44.400 32.728 1.00 56.16 334 ILE A C 1
ATOM 2633 O O . ILE A 1 334 ? 75.890 -43.307 33.191 1.00 56.16 334 ILE A O 1
ATOM 2637 N N . ASN A 1 335 ? 77.067 -45.220 33.339 1.00 43.12 335 ASN A N 1
ATOM 2638 C CA . ASN A 1 335 ? 77.936 -44.811 34.449 1.00 43.12 335 ASN A CA 1
ATOM 2639 C C . ASN A 1 335 ? 79.271 -44.301 33.878 1.00 43.12 335 ASN A C 1
ATOM 2641 O O . ASN A 1 335 ? 79.810 -44.965 32.989 1.00 43.12 335 ASN A O 1
ATOM 2645 N N . PRO A 1 336 ? 79.835 -43.189 34.379 1.00 62.44 336 PRO A N 1
ATOM 2646 C CA . PRO A 1 336 ? 81.187 -42.779 34.028 1.00 62.44 336 PRO A CA 1
ATOM 2647 C C . PRO A 1 336 ? 82.240 -43.467 34.916 1.00 62.44 336 PRO A C 1
ATOM 2649 O O . PRO A 1 336 ? 81.953 -43.854 36.052 1.00 62.44 336 PRO A O 1
ATOM 2652 N N . VAL A 1 337 ? 83.438 -43.614 34.341 1.00 52.94 337 VAL A N 1
ATOM 2653 C CA . VAL A 1 337 ? 84.715 -43.960 34.998 1.00 52.94 337 VAL A CA 1
ATOM 2654 C C . VAL A 1 337 ? 85.244 -42.759 35.767 1.00 52.94 337 VAL A C 1
ATOM 2656 O O . VAL A 1 337 ? 85.097 -41.634 35.234 1.00 52.94 337 VAL A O 1
#

Radius of gyration: 31.62 Å; Cα contacts (8 Å, |Δi|>4): 578; chains: 1; bounding box: 130×79×89 Å

Sequence (337 aa):
MLSHRHLPALAPFLLCLAAASGWAAGITQVEAFEASSKPRGAISEVVTAPDGQTLTGQVWLFVIGIDKYQNVSSLRCAVRDAKAVRDVLNERYVVHKVRELYDEEATQQAIIDRFKELKRGLGDQDCLIIYHSGHGDFDKDLNTGYWIPVDGKPNAPGTWISNDTIRKVLEGISARHVLLISDSCFAGSLYRDKLPTSVLPPITERFYREKWDGQSRKAMVSGGMQPVADEGLDRHSPFAYYLIRGLKQNTEQYLTPRELFYKYVWAGMQSVREWQEPQYAAVRSCGDVPASEFVFIRRPDQPQPPVVAPPVRPTPPPFRPTPPVGPGPGETRINPV